Protein AF-A0A7J6AK07-F1 (afdb_monomer_lite)

Radius of gyration: 18.98 Å; chains: 1; bounding box: 46×27×60 Å

Structure (mmCIF, N/CA/C/O backbone):
data_AF-A0A7J6AK07-F1
#
_entry.id   AF-A0A7J6AK07-F1
#
loop_
_atom_site.group_PDB
_atom_site.id
_atom_site.type_symbol
_atom_site.label_atom_id
_atom_site.label_alt_id
_atom_site.label_comp_id
_atom_site.label_asym_id
_atom_site.label_entity_id
_atom_site.label_seq_id
_atom_site.pdbx_PDB_ins_code
_atom_site.Cartn_x
_atom_site.Cartn_y
_atom_site.Cartn_z
_atom_site.occupancy
_atom_site.B_iso_or_equiv
_atom_site.auth_seq_id
_atom_site.auth_comp_id
_atom_site.auth_asym_id
_atom_site.auth_atom_id
_atom_site.pdbx_PDB_model_num
ATOM 1 N N . MET A 1 1 ? -6.478 -12.537 -33.563 1.00 39.03 1 MET A N 1
ATOM 2 C CA . MET A 1 1 ? -5.064 -12.480 -33.111 1.00 39.03 1 MET A CA 1
ATOM 3 C C . MET A 1 1 ? -4.538 -11.060 -32.793 1.00 39.03 1 MET A C 1
ATOM 5 O O . MET A 1 1 ? -3.352 -10.919 -32.538 1.00 39.03 1 MET A O 1
ATOM 9 N N . ALA A 1 2 ? -5.366 -10.002 -32.720 1.00 44.88 2 ALA A N 1
ATOM 10 C CA . ALA A 1 2 ? -4.880 -8.620 -32.520 1.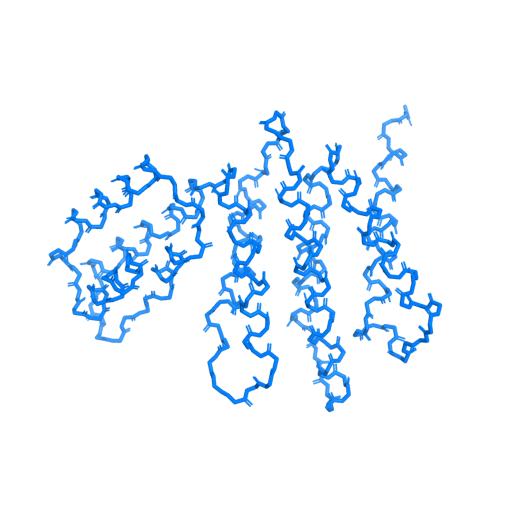00 44.88 2 ALA A CA 1
ATOM 11 C C . ALA A 1 2 ? -4.811 -8.132 -31.050 1.00 44.88 2 ALA A C 1
ATOM 13 O O . ALA A 1 2 ? -4.195 -7.107 -30.781 1.00 44.88 2 ALA A O 1
ATOM 14 N N . ALA A 1 3 ? -5.403 -8.858 -30.092 1.00 51.19 3 ALA A N 1
ATOM 15 C CA . ALA A 1 3 ? -5.513 -8.418 -28.693 1.00 51.19 3 ALA A CA 1
ATOM 16 C C . ALA A 1 3 ? -4.291 -8.740 -27.800 1.00 51.19 3 ALA A C 1
ATOM 18 O O . ALA A 1 3 ? -4.193 -8.197 -26.704 1.00 51.19 3 ALA A O 1
ATOM 19 N N . HIS A 1 4 ? -3.360 -9.591 -28.253 1.00 51.28 4 HIS A N 1
ATOM 20 C CA . HIS A 1 4 ? -2.195 -10.032 -27.463 1.00 51.28 4 HIS A CA 1
ATOM 21 C C . HIS A 1 4 ? -1.032 -9.024 -27.459 1.00 51.28 4 HIS A C 1
ATOM 23 O O . HIS A 1 4 ? -0.403 -8.796 -26.427 1.00 51.28 4 HIS A O 1
ATOM 29 N N . LYS A 1 5 ? -0.795 -8.349 -28.592 1.00 58.66 5 LYS A N 1
ATOM 30 C CA . LYS A 1 5 ? 0.342 -7.428 -28.776 1.00 58.66 5 LYS A CA 1
ATOM 31 C C . LYS A 1 5 ? 0.401 -6.266 -27.763 1.00 58.66 5 LYS A C 1
ATOM 33 O O . LYS A 1 5 ? 1.502 -5.928 -27.335 1.00 58.66 5 LYS A O 1
ATOM 38 N N . PRO A 1 6 ? -0.725 -5.658 -27.328 1.00 75.00 6 PRO A N 1
ATOM 39 C CA . PRO A 1 6 ? -0.689 -4.590 -26.328 1.00 75.00 6 PRO A CA 1
ATOM 40 C C . PRO A 1 6 ? -0.246 -5.051 -24.934 1.00 75.00 6 PRO A C 1
ATOM 42 O O . PRO A 1 6 ? 0.329 -4.256 -24.202 1.00 75.00 6 PRO A O 1
ATOM 45 N N . VAL A 1 7 ? -0.511 -6.303 -24.541 1.00 84.94 7 VAL A N 1
ATOM 46 C CA . VAL A 1 7 ? -0.171 -6.812 -23.197 1.00 84.94 7 VAL A CA 1
ATOM 47 C C . VAL A 1 7 ? 1.316 -7.138 -23.101 1.00 84.94 7 VAL A C 1
ATOM 49 O O . VAL A 1 7 ? 1.974 -6.718 -22.153 1.00 84.94 7 VAL A O 1
ATOM 52 N N . GLU A 1 8 ? 1.859 -7.819 -24.111 1.00 87.19 8 GLU A N 1
ATOM 53 C CA . GLU A 1 8 ? 3.283 -8.175 -24.184 1.00 87.19 8 GLU A CA 1
ATOM 54 C C . GLU A 1 8 ? 4.182 -6.938 -24.165 1.00 87.19 8 GLU A C 1
ATOM 56 O O . GLU A 1 8 ? 5.211 -6.922 -23.492 1.00 87.19 8 GLU A O 1
ATOM 61 N N . TRP A 1 9 ? 3.770 -5.867 -24.849 1.00 89.50 9 TRP A N 1
ATOM 62 C CA . TRP A 1 9 ? 4.520 -4.616 -24.839 1.00 89.50 9 TRP A CA 1
ATOM 63 C C . TRP A 1 9 ? 4.517 -3.945 -23.461 1.00 89.50 9 TRP A C 1
ATOM 65 O O . TRP A 1 9 ? 5.571 -3.512 -22.998 1.00 89.50 9 TRP A O 1
ATOM 75 N N . VAL A 1 10 ? 3.369 -3.905 -22.774 1.00 92.75 10 VAL A N 1
ATOM 76 C CA . VAL A 1 10 ? 3.307 -3.380 -21.399 1.00 92.75 10 VAL A CA 1
ATOM 77 C C . VAL A 1 10 ? 4.190 -4.215 -20.474 1.00 92.75 10 VAL A C 1
ATOM 79 O O . VAL A 1 10 ? 4.955 -3.649 -19.697 1.00 92.75 10 VAL A O 1
ATOM 82 N N . GLN A 1 11 ? 4.167 -5.543 -20.610 1.00 94.12 11 GLN A N 1
ATOM 83 C CA . GLN A 1 11 ? 5.042 -6.425 -19.840 1.00 94.12 11 GLN A CA 1
ATOM 84 C C . GLN A 1 11 ? 6.526 -6.169 -20.133 1.00 94.12 11 GLN A C 1
ATOM 86 O O . GLN A 1 11 ? 7.332 -6.141 -19.208 1.00 94.12 11 GLN A O 1
ATOM 91 N N . ALA A 1 12 ? 6.898 -5.917 -21.389 1.00 94.25 12 ALA A N 1
ATOM 92 C CA . ALA A 1 12 ? 8.269 -5.567 -21.747 1.00 94.25 12 ALA A CA 1
ATOM 93 C C . ALA A 1 12 ? 8.719 -4.242 -21.105 1.00 94.25 12 ALA A C 1
ATOM 95 O O . ALA A 1 12 ? 9.860 -4.140 -20.662 1.00 94.25 12 ALA A O 1
ATOM 96 N N . VAL A 1 13 ? 7.838 -3.237 -21.015 1.00 95.00 13 VAL A N 1
ATOM 97 C CA . VAL A 1 13 ? 8.137 -1.978 -20.303 1.00 95.00 13 VAL A CA 1
ATOM 98 C C . VAL A 1 13 ? 8.301 -2.230 -18.801 1.00 95.00 13 VAL A C 1
ATOM 100 O O . VAL A 1 13 ? 9.258 -1.733 -18.215 1.00 95.00 13 VAL A O 1
ATOM 103 N N . ILE A 1 14 ? 7.424 -3.036 -18.194 1.00 97.00 14 ILE A N 1
ATOM 104 C CA . ILE A 1 14 ? 7.515 -3.433 -16.777 1.00 97.00 14 ILE A CA 1
ATOM 105 C C . ILE A 1 14 ? 8.849 -4.140 -16.501 1.00 97.00 14 ILE A C 1
ATOM 107 O O . ILE A 1 14 ? 9.545 -3.780 -15.555 1.00 97.00 14 ILE A O 1
ATOM 111 N N . ASN A 1 15 ? 9.241 -5.094 -17.348 1.00 96.44 15 ASN A N 1
ATOM 112 C CA . ASN A 1 15 ? 10.495 -5.832 -17.196 1.00 96.44 15 ASN A CA 1
ATOM 113 C C . ASN A 1 15 ? 11.717 -4.913 -17.347 1.00 96.44 15 ASN A C 1
ATOM 115 O O . ASN A 1 15 ? 12.638 -4.990 -16.543 1.00 96.44 15 ASN A O 1
ATOM 119 N N . ARG A 1 16 ? 11.712 -3.996 -18.326 1.00 95.31 16 ARG A N 1
ATOM 120 C CA . ARG A 1 16 ? 12.799 -3.012 -18.479 1.00 95.31 16 ARG A CA 1
ATOM 121 C C . ARG A 1 16 ? 12.906 -2.078 -17.281 1.00 95.31 16 ARG A C 1
ATOM 123 O O . ARG A 1 16 ? 14.013 -1.760 -16.862 1.00 95.31 16 ARG A O 1
ATOM 130 N N . PHE A 1 17 ? 11.772 -1.625 -16.748 1.00 96.62 17 PHE A N 1
ATOM 131 C CA . PHE A 1 17 ? 11.751 -0.817 -15.534 1.00 96.62 17 PHE A CA 1
ATOM 132 C C . PHE A 1 17 ? 12.373 -1.585 -14.361 1.00 96.62 17 PHE A C 1
ATOM 134 O O . PHE A 1 17 ? 13.240 -1.041 -13.687 1.00 96.62 17 PHE A O 1
ATOM 141 N N . ASP A 1 18 ? 11.993 -2.852 -14.177 1.00 96.88 18 ASP A N 1
ATOM 142 C CA . ASP A 1 18 ? 12.532 -3.735 -13.141 1.00 96.88 18 ASP A CA 1
ATOM 143 C C . ASP A 1 18 ? 14.055 -3.928 -13.265 1.00 96.88 18 ASP A C 1
ATOM 145 O O . ASP A 1 18 ? 14.803 -3.666 -12.326 1.00 96.88 18 ASP A O 1
ATOM 149 N N . GLU A 1 19 ? 14.540 -4.326 -14.443 1.00 94.56 19 GLU A N 1
ATOM 150 C CA . GLU A 1 19 ? 15.966 -4.574 -14.709 1.00 94.56 19 GLU A CA 1
ATOM 151 C C . GLU A 1 19 ? 16.847 -3.333 -14.507 1.00 94.56 19 GLU A C 1
ATOM 153 O O . GLU A 1 19 ? 18.011 -3.456 -14.124 1.00 94.56 19 GLU A O 1
ATOM 158 N N . GLN A 1 20 ? 16.302 -2.135 -14.736 1.00 93.81 20 GLN A N 1
ATOM 159 C CA . GLN A 1 20 ? 17.032 -0.873 -14.602 1.00 93.81 20 GLN A CA 1
ATOM 160 C C . GLN A 1 20 ? 17.013 -0.282 -13.186 1.00 93.81 20 GLN A C 1
ATOM 162 O O . GLN A 1 20 ? 17.636 0.761 -12.951 1.00 93.81 20 GLN A O 1
ATOM 167 N N . LEU A 1 21 ? 16.341 -0.929 -12.228 1.00 95.38 21 LEU A N 1
ATOM 168 C CA . LEU A 1 21 ? 16.359 -0.488 -10.836 1.00 95.38 21 LEU A CA 1
ATOM 169 C C . LEU A 1 21 ? 17.790 -0.507 -10.268 1.00 95.38 21 LEU A C 1
ATOM 171 O O . LEU A 1 21 ? 18.547 -1.444 -10.545 1.00 95.38 21 LEU A O 1
ATOM 175 N N . PRO A 1 22 ? 18.173 0.479 -9.430 1.00 94.06 22 PRO A N 1
ATOM 176 C CA . PRO A 1 22 ? 19.511 0.555 -8.838 1.00 94.06 22 PRO A CA 1
ATOM 177 C C . PRO A 1 22 ? 19.997 -0.745 -8.183 1.00 94.06 22 PRO A C 1
ATOM 179 O O . PRO A 1 22 ? 21.174 -1.083 -8.290 1.00 94.06 22 PRO A O 1
ATOM 182 N N . VAL A 1 23 ? 19.099 -1.499 -7.544 1.00 93.75 23 VAL A N 1
ATOM 183 C CA . VAL A 1 23 ? 19.420 -2.765 -6.865 1.00 93.75 23 VAL A CA 1
ATOM 184 C C . VAL A 1 23 ? 19.827 -3.888 -7.831 1.00 93.75 23 VAL A C 1
ATOM 186 O O . VAL A 1 23 ? 20.565 -4.784 -7.434 1.00 93.75 23 VAL A O 1
ATOM 189 N N . LYS A 1 24 ? 19.401 -3.831 -9.102 1.00 92.25 24 LYS A N 1
ATOM 190 C CA . LYS A 1 24 ? 19.710 -4.838 -10.135 1.00 92.25 24 LYS A CA 1
ATOM 191 C C . LYS A 1 24 ? 20.795 -4.387 -11.106 1.00 92.25 24 LYS A C 1
ATOM 193 O O . LYS A 1 24 ? 21.662 -5.173 -11.468 1.00 92.25 24 LYS A O 1
ATOM 198 N N . ALA A 1 25 ? 20.761 -3.121 -11.510 1.00 85.44 25 ALA A N 1
ATOM 199 C CA . ALA A 1 25 ? 21.681 -2.575 -12.504 1.00 85.44 25 ALA A CA 1
ATOM 200 C C . ALA A 1 25 ? 23.055 -2.174 -11.926 1.00 85.44 25 ALA A C 1
ATOM 202 O O . ALA A 1 25 ? 23.976 -1.874 -12.684 1.00 85.44 25 ALA A O 1
ATOM 203 N N . GLY A 1 26 ? 23.225 -2.174 -10.598 1.00 76.44 26 GLY A N 1
ATOM 204 C CA . GLY A 1 26 ? 24.505 -1.871 -9.959 1.00 76.44 26 GLY A CA 1
ATOM 205 C C . GLY A 1 26 ? 24.908 -0.404 -10.133 1.00 76.44 26 GLY A C 1
ATOM 206 O O . GLY A 1 26 ? 24.238 0.497 -9.627 1.00 76.44 26 GLY A O 1
ATOM 207 N N . GLN A 1 27 ? 26.033 -0.145 -10.805 1.00 75.00 27 GLN A N 1
ATOM 208 C CA . GLN A 1 27 ? 26.595 1.202 -10.919 1.00 75.00 27 GLN A CA 1
ATOM 209 C C . GLN A 1 27 ? 25.821 2.040 -11.950 1.00 75.00 27 GLN A C 1
ATOM 211 O O . GLN A 1 27 ? 25.878 1.808 -13.154 1.00 75.00 27 GLN A O 1
ATOM 216 N N . GLN A 1 28 ? 25.090 3.040 -11.459 1.00 77.94 28 GLN A N 1
ATOM 217 C CA . GLN A 1 28 ? 24.251 3.913 -12.277 1.00 77.94 28 GLN A CA 1
ATOM 218 C C . GLN A 1 28 ? 25.066 5.054 -12.898 1.00 77.94 28 GLN A C 1
ATOM 220 O O . GLN A 1 28 ? 25.691 5.836 -12.178 1.00 77.94 28 GLN A O 1
ATOM 225 N N . ASN A 1 29 ? 25.000 5.203 -14.220 1.00 82.94 29 ASN A N 1
ATOM 226 C CA . ASN A 1 29 ? 25.521 6.369 -14.935 1.00 82.94 29 ASN A CA 1
ATOM 227 C C . ASN A 1 29 ? 24.373 7.325 -15.319 1.00 82.94 29 ASN A C 1
ATOM 229 O O . ASN A 1 29 ? 23.199 7.056 -15.064 1.00 82.94 29 ASN A O 1
ATOM 233 N N . THR A 1 30 ? 24.692 8.480 -15.906 1.00 84.56 30 THR A N 1
ATOM 234 C CA . THR A 1 30 ? 23.669 9.472 -16.286 1.00 84.56 30 THR A CA 1
ATOM 235 C C . THR A 1 30 ? 22.638 8.888 -17.254 1.00 84.56 30 THR A C 1
ATOM 237 O O . THR A 1 30 ? 21.448 9.151 -17.115 1.00 84.56 30 THR A O 1
ATOM 240 N N . HIS A 1 31 ? 23.079 8.054 -18.197 1.00 84.00 31 HIS A N 1
ATOM 241 C CA . HIS A 1 31 ? 22.204 7.451 -19.197 1.00 84.00 31 HIS A CA 1
ATOM 242 C C . HIS A 1 31 ? 21.214 6.456 -18.575 1.00 84.00 31 HIS A C 1
ATOM 244 O O . HIS A 1 31 ? 20.026 6.498 -18.892 1.00 84.00 31 HIS A O 1
ATOM 250 N N . THR A 1 32 ? 21.663 5.592 -17.657 1.00 82.75 32 THR A N 1
ATOM 251 C CA . THR A 1 32 ? 20.770 4.638 -16.983 1.00 82.75 32 THR A CA 1
ATOM 252 C C . THR A 1 32 ? 19.733 5.354 -16.125 1.00 82.75 32 THR A C 1
ATOM 254 O O . THR A 1 32 ? 18.562 5.004 -16.203 1.00 82.75 32 THR A O 1
ATOM 257 N N . LYS A 1 33 ? 20.106 6.428 -15.413 1.00 85.31 33 LYS A N 1
ATOM 258 C CA . LYS A 1 33 ? 19.149 7.241 -14.638 1.00 85.31 33 LYS A CA 1
ATOM 259 C C . LYS A 1 33 ? 18.055 7.856 -15.513 1.00 85.31 33 LYS A C 1
ATOM 261 O O . LYS A 1 33 ? 16.880 7.767 -15.169 1.00 85.31 33 LYS A O 1
ATOM 266 N N . VAL A 1 34 ? 18.432 8.444 -16.651 1.00 88.50 34 VAL A N 1
ATOM 267 C CA . VAL A 1 34 ? 17.469 9.019 -17.607 1.00 88.50 34 VAL A CA 1
ATOM 268 C C . VAL A 1 34 ? 16.553 7.935 -18.179 1.00 88.50 34 VAL A C 1
ATOM 270 O O . VAL A 1 34 ? 15.345 8.141 -18.275 1.00 88.50 34 VAL A O 1
ATOM 273 N N . SER A 1 35 ? 17.098 6.762 -18.507 1.00 87.81 35 SER A N 1
ATOM 274 C CA . SER A 1 35 ? 16.303 5.628 -18.988 1.00 87.81 35 SER A CA 1
ATOM 275 C C . SER A 1 35 ? 15.301 5.127 -17.940 1.00 87.81 35 SER A C 1
ATOM 277 O O . SER A 1 35 ? 14.150 4.853 -18.285 1.00 87.81 35 SER A O 1
ATOM 279 N N . THR A 1 36 ? 15.697 5.035 -16.668 1.00 89.25 36 THR A N 1
ATOM 280 C CA . THR A 1 36 ? 14.803 4.607 -15.581 1.00 89.25 36 THR A CA 1
ATOM 281 C C . THR A 1 36 ? 13.650 5.591 -15.390 1.00 89.25 36 THR A C 1
ATOM 283 O O . THR A 1 36 ? 12.497 5.161 -15.330 1.00 89.25 36 THR A O 1
ATOM 286 N N . GLU A 1 37 ? 13.924 6.901 -15.374 1.00 92.44 37 GLU A N 1
ATOM 287 C CA . GLU A 1 37 ? 12.867 7.922 -15.292 1.00 92.44 37 GLU A CA 1
ATOM 288 C C . GLU A 1 37 ? 11.949 7.895 -16.522 1.00 92.44 37 GLU A C 1
ATOM 290 O O . GLU A 1 37 ? 10.730 7.965 -16.379 1.00 92.44 37 GLU A O 1
ATOM 295 N N . HIS A 1 38 ? 12.490 7.681 -17.724 1.00 93.31 38 HIS A N 1
ATOM 296 C CA . HIS A 1 38 ? 11.665 7.528 -18.923 1.00 93.31 38 HIS A CA 1
ATOM 297 C C . HIS A 1 38 ? 10.736 6.305 -18.844 1.00 93.31 38 HIS A C 1
ATOM 299 O O . HIS A 1 38 ? 9.548 6.397 -19.158 1.00 93.31 38 HIS A O 1
ATOM 305 N N . ASN A 1 39 ? 11.246 5.152 -18.397 1.00 93.62 39 ASN A N 1
ATOM 306 C CA . ASN A 1 39 ? 10.433 3.944 -18.218 1.00 93.62 39 ASN A CA 1
ATOM 307 C C . ASN A 1 39 ? 9.338 4.154 -17.165 1.00 93.62 39 ASN A C 1
ATOM 309 O O . ASN A 1 39 ? 8.199 3.732 -17.365 1.00 93.62 39 ASN A O 1
ATOM 313 N N . LYS A 1 40 ? 9.656 4.854 -16.078 1.00 95.94 40 LYS A N 1
ATOM 314 C CA . LYS A 1 40 ? 8.698 5.264 -15.050 1.00 95.94 40 LYS A CA 1
ATOM 315 C C . LYS A 1 40 ? 7.591 6.156 -15.609 1.00 95.94 40 LYS A C 1
ATOM 317 O O . LYS A 1 40 ? 6.415 5.844 -15.429 1.00 95.94 40 LYS A O 1
ATOM 322 N N . GLU A 1 41 ? 7.933 7.223 -16.328 1.00 96.69 41 GLU A N 1
ATOM 323 C CA . GLU A 1 41 ? 6.948 8.093 -16.987 1.00 96.69 41 GLU A CA 1
ATOM 324 C C . GLU A 1 41 ? 6.084 7.318 -17.990 1.00 96.69 41 GLU A C 1
ATOM 326 O O . GLU A 1 41 ? 4.869 7.527 -18.080 1.00 96.69 41 GLU A O 1
ATOM 331 N N . CYS A 1 42 ? 6.694 6.382 -18.720 1.00 95.12 42 CYS A N 1
ATOM 332 C CA . CYS A 1 42 ? 5.993 5.494 -19.636 1.00 95.12 42 CYS A CA 1
ATOM 333 C C . CYS A 1 42 ? 4.957 4.641 -18.888 1.00 95.12 42 CYS A C 1
ATOM 335 O O . CYS A 1 42 ? 3.785 4.647 -19.265 1.00 95.12 42 CYS A O 1
ATOM 337 N N . LEU A 1 43 ? 5.341 3.981 -17.789 1.00 96.31 43 LEU A N 1
ATOM 338 C CA . LEU A 1 43 ? 4.427 3.185 -16.961 1.00 96.31 43 LEU A CA 1
ATOM 339 C C . LEU A 1 43 ? 3.283 4.024 -16.386 1.00 96.31 43 LEU A C 1
ATOM 341 O O . LEU A 1 43 ? 2.130 3.594 -16.454 1.00 96.31 43 LEU A O 1
ATOM 345 N N . ILE A 1 44 ? 3.565 5.235 -15.901 1.00 95.75 44 ILE A N 1
ATOM 346 C CA . ILE A 1 44 ? 2.538 6.161 -15.401 1.00 95.75 44 ILE A CA 1
ATOM 347 C C . ILE A 1 44 ? 1.529 6.485 -16.506 1.00 95.75 44 ILE A C 1
ATOM 349 O O . ILE A 1 44 ? 0.318 6.420 -16.286 1.00 95.75 44 ILE A O 1
ATOM 353 N N . ASN A 1 45 ? 1.991 6.777 -17.721 1.00 93.69 45 ASN A N 1
ATOM 354 C CA . ASN A 1 45 ? 1.097 7.062 -18.841 1.00 93.69 45 ASN A CA 1
ATOM 355 C C . ASN A 1 45 ? 0.303 5.834 -19.297 1.00 93.69 45 ASN A C 1
ATOM 357 O O . ASN A 1 45 ? -0.893 5.948 -19.566 1.00 93.69 45 ASN A O 1
ATOM 361 N N . ILE A 1 46 ? 0.929 4.657 -19.337 1.00 93.00 46 ILE A N 1
ATOM 362 C CA . ILE A 1 46 ? 0.258 3.392 -19.660 1.00 93.00 46 ILE A CA 1
ATOM 363 C C . ILE A 1 46 ? -0.811 3.063 -18.615 1.00 93.00 46 ILE A C 1
ATOM 365 O O . ILE A 1 46 ? -1.883 2.570 -18.978 1.00 93.00 46 ILE A O 1
ATOM 369 N N . SER A 1 47 ? -0.560 3.355 -17.334 1.00 92.19 47 SER A N 1
ATOM 370 C CA . SER A 1 47 ? -1.484 3.056 -16.233 1.00 92.19 47 SER A CA 1
ATOM 371 C C . SER A 1 47 ? -2.865 3.692 -16.427 1.00 92.19 47 SER A C 1
ATOM 373 O O . SER A 1 47 ? -3.863 3.101 -16.027 1.00 92.19 47 SER A O 1
ATOM 375 N N . LYS A 1 48 ? -2.956 4.814 -17.154 1.00 89.12 48 LYS A N 1
ATOM 376 C CA . LYS A 1 48 ? -4.227 5.472 -17.510 1.00 89.12 48 LYS A CA 1
ATOM 377 C C . LYS A 1 48 ? -5.154 4.581 -18.346 1.00 89.12 48 LYS A C 1
ATOM 379 O O . LYS A 1 48 ? -6.367 4.749 -18.300 1.00 89.12 48 LYS A O 1
ATOM 384 N N . TYR A 1 49 ? -4.591 3.628 -19.090 1.00 87.06 49 TYR A N 1
ATOM 385 C CA . TYR A 1 49 ? -5.324 2.742 -20.004 1.00 87.06 49 TYR A CA 1
ATOM 386 C C . TYR A 1 49 ? -5.251 1.264 -19.602 1.00 87.06 49 TYR A C 1
ATOM 388 O O . TYR A 1 49 ? -6.159 0.488 -19.899 1.00 87.06 49 TYR A O 1
ATOM 396 N N . LYS A 1 50 ? -4.159 0.848 -18.950 1.00 89.62 50 LYS A N 1
ATOM 397 C CA . LYS A 1 50 ? -3.884 -0.537 -18.529 1.00 89.62 50 LYS A CA 1
ATOM 398 C C . LYS A 1 50 ? -3.568 -0.608 -17.035 1.00 89.62 50 LYS A C 1
ATOM 400 O O . LYS A 1 50 ? -2.624 -1.274 -16.621 1.00 89.62 50 LYS A O 1
ATOM 405 N N . PHE A 1 51 ? -4.388 0.075 -16.238 1.00 89.12 51 PHE A N 1
ATOM 406 C CA . PHE A 1 51 ? -4.192 0.283 -14.803 1.00 89.12 51 PHE A CA 1
ATOM 407 C C . PHE A 1 51 ? -3.869 -0.998 -14.029 1.00 89.12 51 PHE A C 1
ATOM 409 O O . PHE A 1 51 ? -2.793 -1.110 -13.453 1.00 89.12 51 P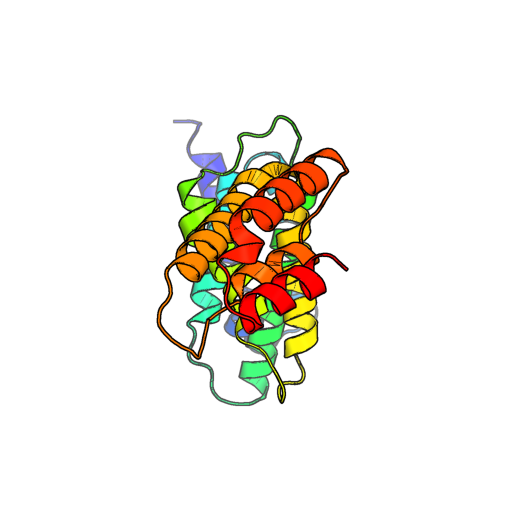HE A O 1
ATOM 416 N N . SER A 1 52 ? -4.758 -1.996 -14.074 1.00 89.25 52 SER A N 1
ATOM 417 C CA . SER A 1 52 ? -4.583 -3.239 -13.312 1.00 89.25 52 SER A CA 1
ATOM 418 C C . SER A 1 52 ? -3.296 -3.989 -13.680 1.00 89.25 52 SER A C 1
ATOM 420 O O . SER A 1 52 ? -2.606 -4.471 -12.785 1.00 89.25 52 SER A O 1
ATOM 422 N N . LEU A 1 53 ? -2.925 -4.026 -14.966 1.00 91.56 53 LEU A N 1
ATOM 423 C CA . LEU A 1 53 ? -1.700 -4.691 -15.419 1.00 91.56 53 LEU A CA 1
ATOM 424 C C . LEU A 1 53 ? -0.446 -3.975 -14.901 1.00 91.56 53 LEU A C 1
ATOM 426 O O . LEU A 1 53 ? 0.465 -4.625 -14.395 1.00 91.56 53 LEU A O 1
ATOM 430 N N . VAL A 1 54 ? -0.415 -2.640 -14.982 1.00 93.81 54 VAL A N 1
ATOM 431 C CA . VAL A 1 54 ? 0.717 -1.840 -14.490 1.00 93.81 54 VAL A CA 1
ATOM 432 C C . VAL A 1 54 ? 0.848 -1.947 -12.972 1.00 93.81 54 VAL A C 1
ATOM 434 O O . VAL A 1 54 ? 1.934 -2.241 -12.479 1.00 93.81 54 VAL A O 1
ATOM 437 N N . ILE A 1 55 ? -0.247 -1.776 -12.227 1.00 94.00 55 ILE A N 1
ATOM 438 C CA . ILE A 1 55 ? -0.232 -1.865 -10.760 1.00 94.00 55 ILE A CA 1
ATOM 439 C C . ILE A 1 55 ? 0.171 -3.275 -10.300 1.00 94.00 55 ILE A C 1
ATOM 441 O O . ILE A 1 55 ? 0.986 -3.404 -9.387 1.00 94.00 55 ILE A O 1
ATOM 445 N N . SER A 1 56 ? -0.318 -4.332 -10.960 1.00 94.06 56 SER A N 1
ATOM 446 C CA . SER A 1 56 ? 0.109 -5.713 -10.692 1.00 94.06 56 SER A CA 1
ATOM 447 C C . SER A 1 56 ? 1.596 -5.927 -10.962 1.00 94.06 56 SER A C 1
ATOM 449 O O . SER A 1 56 ? 2.275 -6.532 -10.134 1.00 94.06 56 SER A O 1
ATOM 451 N N . GLY A 1 57 ? 2.113 -5.419 -12.082 1.00 96.25 57 GLY A N 1
ATOM 452 C CA . GLY A 1 57 ? 3.534 -5.508 -12.414 1.00 96.25 57 GLY A CA 1
ATOM 453 C C . GLY A 1 57 ? 4.413 -4.811 -11.379 1.00 96.25 57 GLY A C 1
ATOM 454 O O . GLY A 1 57 ? 5.324 -5.429 -10.834 1.00 96.25 57 GLY A O 1
ATOM 455 N N . LEU A 1 58 ? 4.092 -3.559 -11.046 1.00 97.38 58 LEU A N 1
ATOM 456 C CA . LEU A 1 58 ? 4.818 -2.772 -10.045 1.00 97.38 58 LEU A CA 1
ATOM 457 C C . LEU A 1 58 ? 4.767 -3.407 -8.649 1.00 97.38 58 LEU A C 1
ATOM 459 O O . LEU A 1 58 ? 5.779 -3.442 -7.957 1.00 97.38 58 LEU A O 1
ATOM 463 N N . THR A 1 59 ? 3.619 -3.960 -8.252 1.00 96.75 59 THR A N 1
ATOM 464 C CA . THR A 1 59 ? 3.472 -4.652 -6.959 1.00 96.75 59 THR A CA 1
ATOM 465 C C . THR A 1 59 ? 4.327 -5.914 -6.901 1.00 96.75 59 THR A C 1
ATOM 467 O O . THR A 1 59 ? 4.975 -6.178 -5.891 1.00 96.75 59 THR A O 1
ATOM 470 N N . ASN A 1 60 ? 4.379 -6.683 -7.993 1.00 96.94 60 ASN A N 1
ATOM 471 C CA . ASN A 1 60 ? 5.228 -7.869 -8.067 1.00 96.94 60 ASN A CA 1
ATOM 472 C C . ASN A 1 60 ? 6.719 -7.504 -8.007 1.00 96.94 60 ASN A C 1
ATOM 474 O O . ASN A 1 60 ? 7.488 -8.171 -7.320 1.00 96.94 60 ASN A O 1
ATOM 478 N N . ILE A 1 61 ? 7.120 -6.420 -8.677 1.00 97.81 61 ILE A N 1
ATOM 479 C CA . ILE A 1 61 ? 8.485 -5.888 -8.592 1.00 97.81 61 ILE A CA 1
ATOM 480 C C . ILE A 1 61 ? 8.810 -5.483 -7.151 1.00 97.81 61 ILE A C 1
ATOM 482 O O . ILE A 1 61 ? 9.825 -5.928 -6.624 1.00 97.81 61 ILE A O 1
ATOM 486 N N . LEU A 1 62 ? 7.936 -4.710 -6.495 1.00 97.12 62 LEU A N 1
ATOM 487 C CA . LEU A 1 62 ? 8.113 -4.285 -5.102 1.00 97.12 62 LEU A CA 1
ATOM 488 C C . LEU A 1 62 ? 8.320 -5.481 -4.172 1.00 97.12 62 LEU A C 1
ATOM 490 O O . LEU A 1 62 ? 9.299 -5.528 -3.431 1.00 97.12 62 LEU A O 1
ATOM 494 N N . LYS A 1 63 ? 7.449 -6.488 -4.282 1.00 95.44 63 LYS A N 1
ATOM 495 C CA . LYS A 1 63 ? 7.544 -7.725 -3.505 1.00 95.44 63 LYS A CA 1
ATOM 496 C C . LYS A 1 63 ? 8.860 -8.461 -3.760 1.00 95.44 63 LYS A C 1
ATOM 498 O O . LYS A 1 63 ? 9.495 -8.930 -2.818 1.00 95.44 63 LYS A O 1
ATOM 503 N N . ASN A 1 64 ? 9.289 -8.578 -5.015 1.00 96.12 64 ASN A N 1
ATOM 504 C CA . ASN A 1 64 ? 10.547 -9.246 -5.350 1.00 96.12 64 ASN A CA 1
ATOM 505 C C . ASN A 1 64 ? 11.751 -8.500 -4.770 1.00 96.12 64 ASN A C 1
ATOM 507 O O . ASN A 1 64 ? 12.631 -9.131 -4.193 1.00 96.12 64 ASN A O 1
ATOM 511 N N . VAL A 1 65 ? 11.763 -7.171 -4.891 1.00 95.12 65 VAL A N 1
ATOM 512 C CA . VAL A 1 65 ? 12.811 -6.293 -4.358 1.00 95.12 65 VAL A CA 1
ATOM 513 C C . VAL A 1 65 ? 12.879 -6.381 -2.829 1.00 95.12 65 VAL A C 1
ATOM 515 O O . VAL A 1 65 ? 13.966 -6.561 -2.290 1.00 95.12 65 VAL A O 1
ATOM 518 N N . ASN A 1 66 ? 11.738 -6.370 -2.135 1.00 92.12 66 ASN A N 1
ATOM 519 C CA . ASN A 1 66 ? 11.665 -6.503 -0.673 1.00 92.12 66 ASN A CA 1
ATOM 520 C C . ASN A 1 66 ? 12.227 -7.833 -0.148 1.00 92.12 66 ASN A C 1
ATOM 522 O O . ASN A 1 66 ? 12.723 -7.894 0.973 1.00 92.12 66 ASN A O 1
ATOM 526 N N . ASN A 1 67 ? 12.170 -8.895 -0.954 1.00 92.88 67 ASN A N 1
ATOM 527 C CA . ASN A 1 67 ? 12.659 -10.224 -0.583 1.00 92.88 67 ASN A CA 1
ATOM 528 C C . ASN A 1 67 ? 14.112 -10.490 -1.019 1.00 92.88 67 ASN A C 1
ATOM 530 O O . ASN A 1 67 ? 14.621 -11.600 -0.828 1.00 92.88 67 ASN A O 1
ATOM 534 N N . MET A 1 68 ? 14.795 -9.508 -1.616 1.00 93.00 68 MET A N 1
ATOM 535 C CA . MET A 1 68 ? 16.191 -9.670 -2.015 1.00 93.00 68 MET A CA 1
ATOM 536 C C . MET A 1 68 ? 17.118 -9.743 -0.805 1.00 93.00 68 MET A C 1
ATOM 538 O O . MET A 1 68 ? 17.028 -8.952 0.130 1.00 93.00 68 MET A O 1
ATOM 542 N N . ARG A 1 69 ? 18.077 -10.671 -0.859 1.00 90.50 69 ARG A N 1
ATOM 543 C CA . ARG A 1 69 ? 19.183 -10.720 0.101 1.00 90.50 69 ARG A CA 1
ATOM 544 C C . ARG A 1 69 ? 20.284 -9.787 -0.373 1.00 90.50 69 ARG A C 1
ATOM 546 O O . ARG A 1 69 ? 20.920 -10.053 -1.390 1.00 90.50 69 ARG A O 1
ATOM 553 N N . ILE A 1 70 ? 20.483 -8.708 0.367 1.00 89.25 70 ILE A N 1
ATOM 554 C CA . ILE A 1 70 ? 21.439 -7.655 0.047 1.00 89.25 70 ILE A CA 1
ATOM 555 C C . ILE A 1 70 ? 22.522 -7.623 1.122 1.00 89.25 70 ILE A C 1
ATOM 557 O O . ILE A 1 70 ? 22.233 -7.803 2.302 1.00 89.25 70 ILE A O 1
ATOM 561 N N . PHE A 1 71 ? 23.769 -7.416 0.702 1.00 87.88 71 PHE A N 1
ATOM 562 C CA . PHE A 1 71 ? 24.921 -7.357 1.593 1.00 87.88 71 PHE A CA 1
ATOM 563 C C . PHE A 1 71 ? 25.795 -6.158 1.229 1.00 87.88 71 PHE A C 1
ATOM 565 O O . PHE A 1 71 ? 26.178 -5.992 0.070 1.00 87.88 71 PHE A O 1
ATOM 572 N N . GLY A 1 72 ? 26.134 -5.353 2.234 1.00 88.56 72 GLY A N 1
ATOM 573 C CA . GLY A 1 72 ? 26.999 -4.185 2.095 1.00 88.56 72 GLY A CA 1
ATOM 574 C C . GLY A 1 72 ? 26.238 -2.876 1.869 1.00 88.56 72 GLY A C 1
ATOM 575 O O . GLY A 1 72 ? 25.225 -2.824 1.174 1.00 88.56 72 GLY A O 1
ATOM 576 N N . GLU A 1 73 ? 26.784 -1.797 2.428 1.00 87.69 73 GLU A N 1
ATOM 577 C CA . GLU A 1 73 ? 26.152 -0.471 2.510 1.00 87.69 73 GLU A CA 1
ATOM 578 C C . GLU A 1 73 ? 25.725 0.093 1.143 1.00 87.69 73 GLU A C 1
ATOM 580 O O . GLU A 1 73 ? 24.626 0.625 0.985 1.00 87.69 73 GLU A O 1
ATOM 585 N N . ALA A 1 74 ? 26.564 -0.063 0.113 1.00 89.31 74 ALA A N 1
ATOM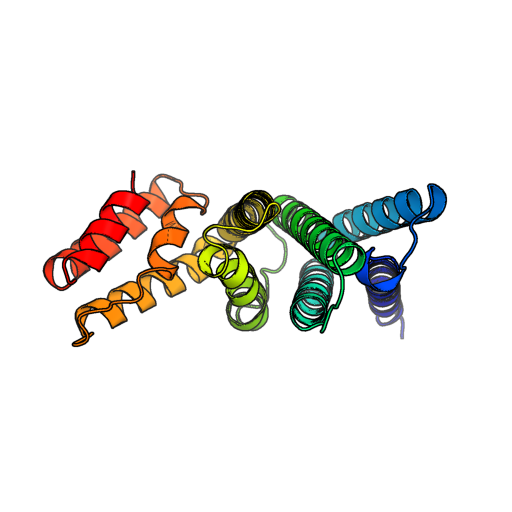 586 C CA . ALA A 1 74 ? 26.246 0.412 -1.234 1.00 89.31 74 ALA A CA 1
ATOM 587 C C . ALA A 1 74 ? 25.041 -0.325 -1.845 1.00 89.31 74 ALA A C 1
ATOM 589 O O . ALA A 1 74 ? 24.218 0.283 -2.533 1.00 89.31 74 ALA A O 1
ATOM 590 N N . ALA A 1 75 ? 24.925 -1.628 -1.587 1.00 90.38 75 ALA A N 1
ATOM 591 C CA . ALA A 1 75 ? 23.834 -2.437 -2.103 1.00 90.38 75 ALA A CA 1
ATOM 592 C C . ALA A 1 75 ? 22.533 -2.162 -1.328 1.00 90.38 75 ALA A C 1
ATOM 594 O O . ALA A 1 75 ? 21.473 -2.061 -1.944 1.00 90.38 75 ALA A O 1
ATOM 595 N N . GLU A 1 76 ? 22.614 -1.943 -0.011 1.00 90.44 76 GLU A N 1
ATOM 596 C CA . GLU A 1 76 ? 21.480 -1.496 0.810 1.00 90.44 76 GLU A CA 1
ATOM 597 C C . GLU A 1 76 ? 20.950 -0.142 0.336 1.00 90.44 76 GLU A C 1
ATOM 599 O O . GLU A 1 76 ? 19.755 0.011 0.091 1.00 90.44 76 GLU A O 1
ATOM 604 N N . LYS A 1 77 ? 21.837 0.829 0.096 1.00 91.06 77 LYS A N 1
ATOM 605 C CA . LYS A 1 77 ? 21.456 2.119 -0.492 1.00 91.06 77 LYS A CA 1
ATOM 606 C C . LYS A 1 77 ? 20.721 1.946 -1.823 1.00 91.06 77 LYS A C 1
ATOM 608 O O . LYS A 1 77 ? 19.696 2.585 -2.050 1.00 91.06 77 LYS A O 1
ATOM 613 N N . ASN A 1 78 ? 21.219 1.078 -2.700 1.00 92.88 78 ASN A N 1
ATOM 614 C CA . ASN A 1 78 ? 20.572 0.800 -3.981 1.00 92.88 78 ASN A CA 1
ATOM 615 C C . ASN A 1 78 ? 19.202 0.122 -3.818 1.00 92.88 78 ASN A C 1
ATOM 617 O O . ASN A 1 78 ? 18.287 0.428 -4.588 1.00 92.88 78 ASN A O 1
ATOM 621 N N . LEU A 1 79 ? 19.036 -0.753 -2.823 1.00 93.69 79 LEU A N 1
ATOM 622 C CA . LEU A 1 79 ? 17.742 -1.334 -2.462 1.00 93.69 79 LEU A CA 1
ATOM 623 C C . LEU A 1 79 ? 16.745 -0.235 -2.076 1.00 93.69 79 LEU A C 1
ATOM 625 O O . LEU A 1 79 ? 15.676 -0.155 -2.683 1.00 93.69 79 LEU A O 1
ATOM 629 N N . TYR A 1 80 ? 17.125 0.659 -1.160 1.00 92.31 80 TYR A N 1
ATOM 630 C CA . TYR A 1 80 ? 16.259 1.751 -0.705 1.00 92.31 80 TYR A CA 1
ATOM 631 C C . TYR A 1 80 ? 15.864 2.698 -1.838 1.00 92.31 80 TYR A C 1
ATOM 633 O O . TYR A 1 80 ? 14.687 3.015 -2.002 1.00 92.31 80 TYR A O 1
ATOM 641 N N . LEU A 1 81 ? 16.821 3.090 -2.684 1.00 93.25 81 LEU A N 1
ATOM 642 C CA . LEU A 1 81 ? 16.530 3.911 -3.862 1.00 93.25 81 LEU A CA 1
ATOM 643 C C . LEU A 1 81 ? 15.567 3.207 -4.826 1.00 93.25 81 LEU A C 1
ATOM 645 O O . LEU A 1 81 ? 14.671 3.844 -5.373 1.00 93.25 81 LEU A O 1
ATOM 649 N N . SER A 1 82 ? 15.719 1.895 -5.017 1.00 95.94 82 SER A N 1
ATOM 650 C CA . SER A 1 82 ? 14.813 1.118 -5.870 1.00 95.94 82 SER A CA 1
ATOM 651 C C . SER A 1 82 ? 13.398 1.082 -5.296 1.00 95.94 82 SER A C 1
ATOM 653 O O . SER A 1 82 ? 12.442 1.320 -6.030 1.00 95.94 82 SER A O 1
ATOM 655 N N . GLN A 1 83 ? 13.258 0.846 -3.989 1.00 96.44 83 GLN A N 1
ATOM 656 C CA . GLN A 1 83 ? 11.968 0.872 -3.295 1.00 96.44 83 GLN A CA 1
ATOM 657 C C . GLN A 1 83 ? 11.289 2.240 -3.430 1.00 96.44 83 GLN A C 1
ATOM 659 O O . GLN A 1 83 ? 10.118 2.292 -3.798 1.00 96.44 83 GLN A O 1
ATOM 664 N N . LEU A 1 84 ? 12.024 3.339 -3.231 1.00 96.06 84 LEU A N 1
ATOM 665 C CA . LEU A 1 84 ? 11.501 4.699 -3.405 1.00 96.06 84 LEU A CA 1
ATOM 666 C C . LEU A 1 84 ? 11.010 4.958 -4.835 1.00 96.06 84 LEU A C 1
ATOM 668 O O . LEU A 1 84 ? 9.916 5.484 -5.020 1.00 96.06 84 LEU A O 1
ATOM 672 N N . ILE A 1 85 ? 11.772 4.544 -5.852 1.00 96.94 85 ILE A N 1
ATOM 673 C CA . ILE A 1 85 ? 11.368 4.692 -7.260 1.00 96.94 85 ILE A CA 1
ATOM 674 C C . ILE A 1 85 ? 10.073 3.918 -7.537 1.00 96.94 85 ILE A C 1
ATOM 676 O O . ILE A 1 85 ? 9.173 4.437 -8.204 1.00 96.94 85 ILE A O 1
ATOM 680 N N . ILE A 1 86 ? 9.953 2.688 -7.028 1.00 98.25 86 ILE A N 1
ATOM 681 C CA . ILE A 1 86 ? 8.749 1.869 -7.213 1.00 98.25 86 ILE A CA 1
ATOM 682 C C . ILE A 1 86 ? 7.547 2.505 -6.507 1.00 98.25 86 ILE A C 1
ATOM 684 O O . ILE A 1 86 ? 6.482 2.609 -7.117 1.00 98.25 86 ILE A O 1
ATOM 688 N N . LEU A 1 87 ? 7.710 2.953 -5.258 1.00 98.06 87 LEU A N 1
ATOM 689 C CA . LEU A 1 87 ? 6.647 3.589 -4.477 1.00 98.06 87 LEU A CA 1
ATOM 690 C C . LEU A 1 87 ? 6.176 4.902 -5.123 1.00 98.06 87 LEU A C 1
ATOM 692 O O . LEU A 1 87 ? 4.977 5.057 -5.336 1.00 98.06 87 LEU A O 1
ATOM 696 N N . ASP A 1 88 ? 7.083 5.787 -5.551 1.00 97.94 88 ASP A N 1
ATOM 697 C CA . ASP A 1 88 ? 6.731 7.022 -6.280 1.00 97.94 88 ASP A CA 1
ATOM 698 C C . ASP A 1 88 ? 5.993 6.721 -7.596 1.00 97.94 88 ASP A C 1
ATOM 700 O O . ASP A 1 88 ? 5.027 7.394 -7.967 1.00 97.94 88 ASP A O 1
ATOM 704 N N . THR A 1 89 ? 6.403 5.666 -8.305 1.00 98.19 89 THR A N 1
ATOM 705 C CA . THR A 1 89 ? 5.723 5.239 -9.536 1.00 98.19 89 THR A CA 1
ATOM 706 C C . THR A 1 89 ? 4.314 4.716 -9.241 1.00 98.19 89 THR A C 1
ATOM 708 O O . THR A 1 89 ? 3.366 5.093 -9.935 1.00 98.19 89 THR A O 1
ATOM 711 N N . LEU A 1 90 ? 4.154 3.877 -8.210 1.00 97.81 90 LEU A N 1
ATOM 712 C CA . LEU A 1 90 ? 2.854 3.377 -7.751 1.00 97.81 90 LEU A CA 1
ATOM 713 C C . LEU A 1 90 ? 1.933 4.527 -7.342 1.00 97.81 90 LEU A C 1
ATOM 715 O O . LEU A 1 90 ? 0.788 4.569 -7.790 1.00 97.81 90 LEU A O 1
ATOM 719 N N . GLU A 1 91 ? 2.432 5.473 -6.546 1.00 97.69 91 GLU A N 1
ATOM 720 C CA . GLU A 1 91 ? 1.684 6.650 -6.105 1.00 97.69 91 GLU A CA 1
ATOM 721 C C . GLU A 1 91 ? 1.142 7.432 -7.302 1.00 97.69 91 GLU A C 1
ATOM 723 O O . GLU A 1 91 ? -0.066 7.645 -7.403 1.00 97.69 91 GLU A O 1
ATOM 728 N N . LYS A 1 92 ? 2.004 7.778 -8.264 1.00 97.31 92 LYS A N 1
ATOM 729 C CA . LYS A 1 92 ? 1.609 8.530 -9.466 1.00 97.31 92 LYS A CA 1
ATOM 730 C C . LYS A 1 92 ? 0.602 7.779 -10.333 1.00 97.31 92 LYS A C 1
ATOM 732 O O . LYS A 1 92 ? -0.317 8.400 -10.870 1.00 97.31 92 LYS A O 1
ATOM 737 N N . CYS A 1 93 ? 0.733 6.457 -10.456 1.00 95.06 93 CYS A N 1
ATOM 738 C CA . CYS A 1 93 ? -0.258 5.639 -11.159 1.00 95.06 93 CYS A CA 1
ATOM 739 C C . CYS A 1 93 ? -1.623 5.687 -10.453 1.00 95.06 93 CYS A C 1
ATOM 741 O O . CYS A 1 93 ? -2.647 5.879 -11.107 1.00 95.06 93 CYS A O 1
ATOM 743 N N . LEU A 1 94 ? -1.646 5.533 -9.125 1.00 93.88 94 LEU A N 1
ATOM 744 C CA . LEU A 1 94 ? -2.871 5.539 -8.317 1.00 93.88 94 LEU A CA 1
ATOM 745 C C . LEU A 1 94 ? -3.539 6.921 -8.284 1.00 93.88 94 LEU A C 1
ATOM 747 O O . LEU A 1 94 ? -4.756 7.015 -8.428 1.00 93.88 94 LEU A O 1
ATOM 751 N N . ALA A 1 95 ? -2.755 7.990 -8.142 1.00 93.44 95 ALA A N 1
ATOM 752 C CA . ALA A 1 95 ? -3.243 9.368 -8.159 1.00 93.44 95 ALA A CA 1
ATOM 753 C C . ALA A 1 95 ? -3.824 9.754 -9.530 1.00 93.44 95 ALA A C 1
ATOM 755 O O . ALA A 1 95 ? -4.807 10.490 -9.609 1.00 93.44 95 ALA A O 1
ATOM 756 N N . GLY A 1 96 ? -3.243 9.226 -10.611 1.00 88.88 96 GLY A N 1
ATOM 757 C CA . GLY A 1 96 ? -3.716 9.412 -11.982 1.00 88.88 96 GLY A CA 1
ATOM 758 C C . GLY A 1 96 ? -4.873 8.498 -12.399 1.00 88.88 96 GLY A C 1
ATOM 759 O O . GLY A 1 96 ? -5.271 8.546 -13.565 1.00 88.88 96 GLY A O 1
ATOM 760 N N . GLN A 1 97 ? -5.399 7.658 -11.498 1.00 83.38 97 GLN A N 1
ATOM 761 C CA . GLN A 1 97 ? -6.453 6.698 -11.817 1.00 83.38 97 GLN A CA 1
ATOM 762 C C . GLN A 1 97 ? -7.741 7.421 -12.278 1.00 83.38 97 GLN A C 1
ATOM 764 O O . GLN A 1 97 ? -8.318 8.196 -11.508 1.00 83.38 97 GLN A O 1
ATOM 769 N N . PRO A 1 98 ? -8.246 7.154 -13.501 1.00 72.69 98 PRO A N 1
ATOM 770 C CA . PRO A 1 98 ? -9.512 7.718 -13.970 1.00 72.69 98 PRO A CA 1
ATOM 771 C C . PRO A 1 98 ? -10.694 7.264 -13.100 1.00 72.69 98 PRO A C 1
ATOM 773 O O . PRO A 1 98 ? -10.766 6.096 -12.723 1.00 72.69 98 PRO A O 1
ATOM 776 N N . LYS A 1 99 ? -11.669 8.149 -12.844 1.00 66.75 99 LYS A N 1
ATOM 777 C CA . LYS A 1 99 ? -12.872 7.831 -12.040 1.00 66.75 99 LYS A CA 1
ATOM 778 C C . LYS A 1 99 ? -13.710 6.681 -12.621 1.00 66.75 99 LYS A C 1
ATOM 780 O O . LYS A 1 99 ? -14.339 5.952 -11.860 1.00 66.75 99 LYS A O 1
ATOM 785 N N . ASP A 1 100 ? -13.653 6.507 -13.941 1.00 60.56 100 ASP A N 1
ATOM 786 C CA . ASP A 1 100 ? -14.373 5.471 -14.692 1.00 60.56 100 ASP A CA 1
ATOM 787 C C . ASP A 1 100 ? -13.493 4.258 -15.045 1.00 60.56 100 ASP A C 1
ATOM 789 O O . ASP A 1 100 ? -13.910 3.377 -15.799 1.00 60.56 100 ASP A O 1
ATOM 793 N N . SER A 1 101 ? -12.252 4.190 -14.539 1.00 60.34 101 SER A N 1
ATOM 794 C CA . SER A 1 101 ? -11.400 3.025 -14.779 1.00 60.34 101 SER A CA 1
ATOM 795 C C . SER A 1 101 ? -11.988 1.801 -14.082 1.00 60.34 101 SER A C 1
ATOM 797 O O . SER A 1 101 ? -12.521 1.901 -12.973 1.00 60.34 101 SER A O 1
ATOM 799 N N . MET A 1 102 ? -11.817 0.614 -14.678 1.00 60.88 102 MET A N 1
ATOM 800 C CA . MET A 1 102 ? -12.036 -0.633 -13.943 1.00 60.88 102 MET A CA 1
ATOM 801 C C . MET A 1 102 ? -11.251 -0.545 -12.631 1.00 60.88 102 MET A C 1
ATOM 803 O O . MET A 1 102 ? -10.050 -0.245 -12.639 1.00 60.88 102 MET A O 1
ATOM 807 N N . ARG A 1 103 ? -11.956 -0.705 -11.506 1.00 65.75 103 ARG A N 1
ATOM 808 C CA . ARG A 1 103 ? -11.333 -0.734 -10.181 1.00 65.75 103 ARG A CA 1
ATOM 809 C C . ARG A 1 103 ? -10.286 -1.845 -10.159 1.00 65.75 103 ARG A C 1
ATOM 811 O O . ARG A 1 103 ? -10.383 -2.805 -10.925 1.00 65.75 103 ARG A O 1
ATOM 818 N N . LEU A 1 104 ? -9.281 -1.696 -9.297 1.00 72.94 104 LEU A N 1
ATOM 819 C CA . LEU A 1 104 ? -8.351 -2.792 -9.044 1.00 72.94 104 LEU A CA 1
ATOM 820 C C . LEU A 1 104 ? -9.151 -4.026 -8.651 1.00 72.94 104 LEU A C 1
ATOM 822 O O . LEU A 1 104 ? -10.115 -3.926 -7.891 1.00 72.94 104 LEU A O 1
ATOM 826 N N . ASP A 1 105 ? -8.733 -5.169 -9.183 1.00 80.62 105 ASP A N 1
ATOM 827 C CA . ASP A 1 105 ? -9.213 -6.443 -8.687 1.00 80.62 105 ASP A CA 1
ATOM 828 C C . ASP A 1 105 ? -9.004 -6.481 -7.167 1.00 80.62 105 ASP A C 1
ATOM 830 O O . ASP A 1 105 ? -7.908 -6.214 -6.663 1.00 80.62 105 ASP A O 1
ATOM 834 N N . GLU A 1 106 ? -10.083 -6.749 -6.434 1.00 73.75 106 GLU A N 1
ATOM 835 C CA . GLU A 1 106 ? -10.091 -6.671 -4.974 1.00 73.75 106 GLU A CA 1
ATOM 836 C C . GLU A 1 106 ? -9.081 -7.649 -4.365 1.00 73.75 106 GLU A C 1
ATOM 838 O O . GLU A 1 106 ? -8.434 -7.337 -3.364 1.00 73.75 106 GLU A O 1
ATOM 843 N N . THR A 1 107 ? -8.865 -8.799 -5.012 1.00 78.12 107 THR A N 1
ATOM 844 C CA . THR A 1 107 ? -7.863 -9.773 -4.578 1.00 78.12 107 THR A CA 1
ATOM 845 C C . THR A 1 107 ? -6.449 -9.224 -4.752 1.00 78.12 107 THR A C 1
ATOM 847 O O . THR A 1 107 ? -5.651 -9.319 -3.818 1.00 78.12 107 THR A O 1
ATOM 850 N N . MET A 1 108 ? -6.129 -8.612 -5.892 1.00 86.75 108 MET A N 1
ATOM 851 C CA . MET A 1 108 ? -4.832 -7.965 -6.120 1.00 86.75 108 MET A CA 1
ATOM 852 C C . MET A 1 108 ? -4.580 -6.832 -5.109 1.00 86.75 108 MET A C 1
ATOM 854 O O . MET A 1 108 ? -3.517 -6.760 -4.488 1.00 86.75 108 MET A O 1
ATOM 858 N N . LEU A 1 109 ? -5.585 -5.992 -4.874 1.00 82.31 109 LEU A N 1
ATOM 859 C CA . LEU A 1 109 ? -5.510 -4.876 -3.938 1.00 82.31 109 LEU A CA 1
ATOM 860 C C . LEU A 1 109 ? -5.281 -5.338 -2.488 1.00 82.31 109 LEU A C 1
ATOM 862 O O . LEU A 1 109 ? -4.344 -4.884 -1.830 1.00 82.31 109 LEU A O 1
ATOM 866 N N . VAL A 1 110 ? -6.145 -6.225 -1.986 1.00 81.81 110 VAL A N 1
ATOM 867 C CA . VAL A 1 110 ? -6.191 -6.615 -0.567 1.00 81.81 110 VAL A CA 1
ATOM 868 C C . VAL A 1 110 ? -5.120 -7.644 -0.227 1.00 81.81 110 VAL A C 1
ATOM 870 O O . VAL A 1 110 ? -4.557 -7.590 0.866 1.00 81.81 110 VAL A O 1
ATOM 873 N N . LYS A 1 111 ? -4.825 -8.585 -1.133 1.00 85.25 111 LYS A N 1
ATOM 874 C CA . LYS A 1 111 ? -3.887 -9.684 -0.854 1.00 85.25 111 LYS A CA 1
ATOM 875 C C . LYS A 1 111 ? -2.460 -9.417 -1.317 1.00 85.25 111 LYS A C 1
ATOM 877 O O . LYS A 1 111 ? -1.578 -10.170 -0.918 1.00 85.25 111 LYS A O 1
ATOM 882 N N . GLN A 1 112 ? -2.222 -8.405 -2.156 1.00 90.00 112 GLN A N 1
ATOM 883 C CA . GLN A 1 112 ? -0.877 -8.116 -2.663 1.00 90.00 112 GLN A CA 1
ATOM 884 C C . GLN A 1 112 ? -0.423 -6.702 -2.321 1.00 90.00 112 GLN A C 1
ATOM 886 O O . GLN A 1 112 ? 0.474 -6.551 -1.501 1.00 90.00 112 GLN A O 1
ATOM 891 N N . LEU A 1 113 ? -1.049 -5.666 -2.887 1.00 93.69 113 LEU A N 1
ATOM 892 C CA . LEU A 1 113 ? -0.532 -4.302 -2.737 1.00 93.69 113 LEU A CA 1
ATOM 893 C C . LEU A 1 113 ? -0.622 -3.795 -1.295 1.00 93.69 113 LEU A C 1
ATOM 895 O O . LEU A 1 113 ? 0.375 -3.347 -0.738 1.00 93.69 113 LEU A O 1
ATOM 899 N N . LEU A 1 114 ? -1.804 -3.867 -0.677 1.00 93.94 114 LEU A N 1
ATOM 900 C CA . LEU A 1 114 ? -2.016 -3.296 0.654 1.00 93.94 114 LEU A CA 1
ATOM 901 C C . LEU A 1 114 ? -1.090 -3.907 1.730 1.00 93.94 114 LEU A C 1
ATOM 903 O O . LEU A 1 114 ? -0.545 -3.130 2.512 1.00 93.94 114 LEU A O 1
ATOM 907 N N . PRO A 1 115 ? -0.843 -5.234 1.774 1.00 94.00 115 PRO A N 1
ATOM 908 C CA . PRO A 1 115 ? 0.162 -5.826 2.658 1.00 94.00 115 PRO A CA 1
ATOM 909 C C . PRO A 1 115 ? 1.573 -5.250 2.486 1.00 94.00 115 PRO A C 1
ATOM 911 O O . PRO A 1 115 ? 2.202 -4.928 3.491 1.00 94.00 115 PRO A O 1
ATOM 914 N N . GLU A 1 116 ? 2.048 -5.069 1.248 1.00 94.19 116 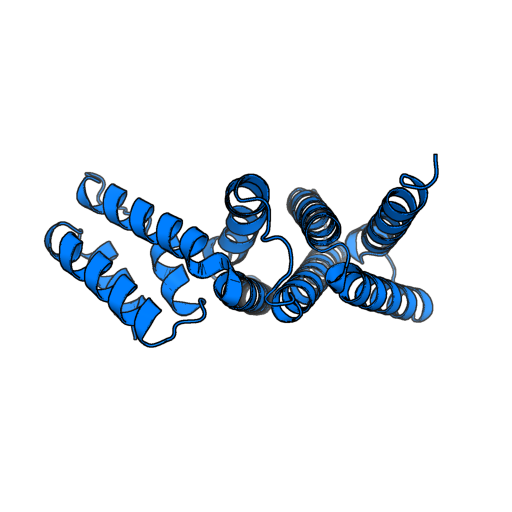GLU A N 1
ATOM 915 C CA . GLU A 1 116 ? 3.380 -4.501 0.987 1.00 94.19 116 GLU A CA 1
ATOM 916 C C . GLU A 1 116 ? 3.465 -3.046 1.468 1.00 94.19 116 GLU A C 1
ATOM 918 O O . GLU A 1 116 ? 4.428 -2.662 2.125 1.00 94.19 116 GLU A O 1
ATOM 923 N N . ILE A 1 117 ? 2.431 -2.235 1.224 1.00 95.69 117 ILE A N 1
ATOM 924 C CA . ILE A 1 117 ? 2.399 -0.843 1.702 1.00 95.69 117 ILE A CA 1
ATOM 925 C C . ILE A 1 117 ? 2.351 -0.779 3.232 1.00 95.69 117 ILE A C 1
ATOM 927 O O . ILE A 1 117 ? 3.077 0.004 3.842 1.00 95.69 117 ILE A O 1
ATOM 931 N N . CYS A 1 118 ? 1.553 -1.639 3.869 1.00 93.50 118 CYS A N 1
ATOM 932 C CA . CYS A 1 118 ? 1.500 -1.735 5.328 1.00 93.50 118 CYS A CA 1
ATOM 933 C C . CYS A 1 118 ? 2.856 -2.142 5.920 1.00 93.50 118 CYS A C 1
ATOM 935 O O . CYS A 1 118 ? 3.245 -1.609 6.954 1.00 93.50 118 CYS A O 1
ATOM 937 N N . HIS A 1 119 ? 3.606 -3.032 5.263 1.00 91.81 119 HIS A N 1
ATOM 938 C CA . HIS A 1 119 ? 4.947 -3.417 5.705 1.00 91.81 119 HIS A CA 1
ATOM 939 C C . HIS A 1 119 ? 5.876 -2.200 5.839 1.00 91.81 119 HIS A C 1
ATOM 941 O O . HIS A 1 119 ? 6.492 -2.014 6.888 1.00 91.81 119 HIS A O 1
ATOM 947 N N . PHE A 1 120 ? 5.897 -1.304 4.847 1.00 92.31 120 PHE A N 1
ATOM 948 C CA . PHE A 1 120 ? 6.683 -0.066 4.928 1.00 92.31 120 PHE A CA 1
ATOM 949 C C . PHE A 1 120 ? 6.221 0.882 6.041 1.00 92.31 120 PHE A C 1
ATOM 951 O O . PHE A 1 120 ? 7.041 1.575 6.642 1.00 92.31 120 PHE A O 1
ATOM 958 N N . ILE A 1 121 ? 4.922 0.913 6.342 1.00 91.62 121 ILE A N 1
ATOM 959 C CA . ILE A 1 121 ? 4.378 1.755 7.414 1.00 91.62 121 ILE A CA 1
ATOM 960 C C . ILE A 1 121 ? 4.712 1.169 8.795 1.00 91.62 121 ILE A C 1
ATOM 962 O O . ILE A 1 121 ? 4.964 1.924 9.733 1.00 91.62 121 ILE A O 1
ATOM 966 N N . HIS A 1 122 ? 4.736 -0.156 8.942 1.00 87.44 122 HIS A N 1
ATOM 967 C CA . HIS A 1 122 ? 4.830 -0.815 10.248 1.00 87.44 122 HIS A CA 1
ATOM 968 C C . HIS A 1 122 ? 6.256 -1.213 10.642 1.00 87.44 122 HIS A C 1
ATOM 970 O O . HIS A 1 122 ? 6.635 -1.059 11.799 1.00 87.44 122 HIS A O 1
ATOM 976 N N . THR A 1 123 ? 7.058 -1.724 9.707 1.00 75.81 123 THR A N 1
ATOM 977 C CA . THR A 1 123 ? 8.306 -2.436 10.032 1.00 75.81 123 THR A CA 1
ATOM 978 C C . THR A 1 123 ? 9.494 -1.514 10.319 1.00 75.81 123 THR A C 1
ATOM 980 O O . THR A 1 123 ? 10.465 -1.943 10.936 1.00 75.81 123 THR A O 1
ATOM 983 N N . TYR A 1 124 ? 9.428 -0.234 9.954 1.00 63.00 124 TYR A N 1
ATOM 984 C CA . TYR A 1 124 ? 10.576 0.664 10.071 1.00 63.00 124 TYR A CA 1
ATOM 985 C C . TYR A 1 124 ? 10.396 1.679 11.207 1.00 63.00 124 TYR A C 1
ATOM 987 O O . TYR A 1 124 ? 9.862 2.773 11.005 1.00 63.00 124 TYR A O 1
ATOM 995 N N . ARG A 1 125 ? 10.868 1.328 12.413 1.00 52.28 125 ARG A N 1
ATOM 996 C CA . ARG A 1 125 ? 11.075 2.277 13.520 1.00 52.28 125 ARG A CA 1
ATOM 997 C C . ARG A 1 125 ? 12.507 2.195 14.067 1.00 52.28 125 ARG A C 1
ATOM 999 O O . ARG A 1 125 ? 12.957 1.132 14.464 1.00 52.28 125 ARG A O 1
ATOM 1006 N N . GLU A 1 126 ? 13.137 3.374 14.061 1.00 51.88 126 GLU A N 1
ATOM 1007 C CA . GLU A 1 126 ? 14.394 3.819 14.691 1.00 51.88 126 GLU A CA 1
ATOM 1008 C C . GLU A 1 126 ? 15.708 3.116 14.278 1.00 51.88 126 GLU A C 1
ATOM 1010 O O . GLU A 1 126 ? 15.901 1.922 14.461 1.00 51.88 126 GLU A O 1
ATOM 1015 N N . GLY A 1 127 ? 16.646 3.901 13.719 1.00 58.06 127 GLY A N 1
ATOM 1016 C CA . GLY A 1 127 ? 18.035 3.487 13.443 1.00 58.06 127 GLY A CA 1
ATOM 1017 C C . GLY A 1 127 ? 18.466 3.449 11.969 1.00 58.06 127 GLY A C 1
ATOM 1018 O O . GLY A 1 127 ? 19.661 3.425 11.696 1.00 58.06 127 GLY A O 1
ATOM 1019 N N . ASN A 1 128 ? 17.532 3.495 11.010 1.00 70.88 128 ASN A N 1
ATOM 1020 C CA . ASN A 1 128 ? 17.837 3.483 9.572 1.00 70.88 128 ASN A CA 1
ATOM 1021 C C . ASN A 1 128 ? 17.574 4.853 8.922 1.00 70.88 128 ASN A C 1
ATOM 1023 O O . ASN A 1 128 ? 16.463 5.376 9.003 1.00 70.88 128 ASN A O 1
ATOM 1027 N N . GLN A 1 129 ? 18.579 5.404 8.234 1.00 81.81 129 GLN A N 1
ATOM 1028 C CA . GLN A 1 129 ? 18.521 6.729 7.602 1.00 81.81 129 GLN A CA 1
ATOM 1029 C C . GLN A 1 129 ? 17.432 6.878 6.520 1.00 81.81 129 GLN A C 1
ATOM 1031 O O . GLN A 1 129 ? 16.936 7.983 6.321 1.00 81.81 129 GLN A O 1
ATOM 1036 N N . TYR A 1 130 ? 17.015 5.789 5.859 1.00 85.00 130 TYR A N 1
ATOM 1037 C CA . TYR A 1 130 ? 15.995 5.818 4.795 1.00 85.00 130 TYR A CA 1
ATOM 1038 C C . TYR A 1 130 ? 14.579 5.467 5.277 1.00 85.00 130 TYR A C 1
ATOM 1040 O O . TYR A 1 130 ? 13.615 5.599 4.522 1.00 85.00 130 TYR A O 1
ATOM 1048 N N . ALA A 1 131 ? 14.422 5.042 6.535 1.00 86.44 131 ALA A N 1
ATOM 1049 C CA . ALA A 1 131 ? 13.141 4.577 7.073 1.00 86.44 131 ALA A CA 1
ATOM 1050 C C . ALA A 1 131 ? 12.033 5.639 6.991 1.00 86.44 131 ALA A C 1
ATOM 1052 O O . ALA A 1 131 ? 10.907 5.340 6.596 1.00 86.44 131 ALA A O 1
ATOM 1053 N N . ALA A 1 132 ? 12.353 6.885 7.349 1.00 89.56 132 ALA A N 1
ATOM 1054 C CA . ALA A 1 132 ? 11.387 7.980 7.333 1.00 89.56 132 ALA A CA 1
ATOM 1055 C C . ALA A 1 132 ? 10.916 8.308 5.908 1.00 89.56 132 ALA A C 1
ATOM 1057 O O . ALA A 1 132 ? 9.727 8.530 5.685 1.00 89.56 132 ALA A O 1
ATOM 1058 N N . GLU A 1 133 ? 11.836 8.295 4.941 1.00 92.81 133 GLU A N 1
ATOM 1059 C CA . GLU A 1 133 ? 11.537 8.589 3.539 1.00 92.81 133 GLU A CA 1
ATOM 1060 C C . GLU A 1 133 ? 10.686 7.482 2.906 1.00 92.81 133 GLU A C 1
ATOM 1062 O O . GLU A 1 133 ? 9.670 7.773 2.276 1.00 92.81 133 GLU A O 1
ATOM 1067 N N . LEU A 1 134 ? 11.021 6.212 3.157 1.00 93.81 134 LEU A N 1
ATOM 1068 C CA . LEU A 1 134 ? 10.209 5.075 2.717 1.00 93.81 134 LEU A CA 1
ATOM 1069 C C . LEU A 1 134 ? 8.806 5.099 3.318 1.00 93.81 134 LEU A C 1
ATOM 1071 O O . LEU A 1 134 ? 7.832 4.892 2.597 1.00 93.81 134 LEU A O 1
ATOM 1075 N N . ARG A 1 135 ? 8.684 5.383 4.622 1.00 93.19 135 ARG A N 1
ATOM 1076 C CA . ARG A 1 135 ? 7.378 5.509 5.284 1.00 93.19 135 ARG A CA 1
ATOM 1077 C C . ARG A 1 135 ? 6.565 6.651 4.680 1.00 93.19 135 ARG A C 1
ATOM 1079 O O . ARG A 1 135 ? 5.372 6.479 4.447 1.00 93.19 135 ARG A O 1
ATOM 1086 N N . SER A 1 136 ? 7.206 7.787 4.406 1.00 94.56 136 SER A N 1
ATOM 1087 C CA . SER A 1 136 ? 6.573 8.927 3.738 1.00 94.56 136 SER A CA 1
ATOM 1088 C C . SER A 1 136 ? 6.059 8.532 2.351 1.00 94.56 136 SER A C 1
ATOM 1090 O O . SER A 1 136 ? 4.870 8.677 2.068 1.00 94.56 136 SER A O 1
ATOM 1092 N N . SER A 1 137 ? 6.905 7.912 1.526 1.00 96.69 137 SER A N 1
ATOM 1093 C CA . SER A 1 137 ? 6.524 7.462 0.185 1.00 96.69 137 SER A CA 1
ATOM 1094 C C . SER A 1 137 ? 5.404 6.409 0.215 1.00 96.69 137 SER A C 1
ATOM 1096 O O . SER A 1 137 ? 4.403 6.540 -0.486 1.00 96.69 137 SER A O 1
ATOM 1098 N N . ALA A 1 138 ? 5.482 5.415 1.104 1.00 96.69 138 ALA A N 1
ATOM 1099 C CA . ALA A 1 138 ? 4.422 4.423 1.288 1.00 96.69 138 ALA A CA 1
ATOM 1100 C C . ALA A 1 138 ? 3.102 5.050 1.770 1.00 96.69 138 ALA A C 1
ATOM 1102 O O . ALA A 1 138 ? 2.024 4.620 1.353 1.00 96.69 138 ALA A O 1
ATOM 1103 N N . SER A 1 139 ? 3.165 6.091 2.606 1.00 96.50 139 SER A N 1
ATOM 1104 C CA . SER A 1 139 ? 1.972 6.830 3.023 1.00 96.50 139 SER A CA 1
ATOM 1105 C C . SER A 1 139 ? 1.322 7.595 1.864 1.00 96.50 139 SER A C 1
ATOM 1107 O O . SER A 1 139 ? 0.097 7.582 1.763 1.00 96.50 139 SER A O 1
ATOM 1109 N N . GLY A 1 140 ? 2.106 8.155 0.935 1.00 97.88 140 GLY A N 1
ATOM 1110 C CA . GLY A 1 140 ? 1.603 8.766 -0.304 1.00 97.88 140 GLY A CA 1
ATOM 1111 C C . GLY A 1 140 ? 0.899 7.755 -1.215 1.00 97.88 140 GLY A C 1
ATOM 1112 O O . GLY A 1 140 ? -0.202 8.012 -1.720 1.00 97.88 140 GLY A O 1
ATOM 1113 N N . VAL A 1 141 ? 1.465 6.548 -1.338 1.00 97.56 141 VAL A N 1
ATOM 1114 C CA . VAL A 1 141 ? 0.818 5.422 -2.034 1.00 97.56 141 VAL A CA 1
ATOM 1115 C C . VAL A 1 141 ? -0.508 5.055 -1.362 1.00 97.56 141 VAL A C 1
ATOM 1117 O O . VAL A 1 141 ? -1.525 4.935 -2.049 1.00 97.56 141 VAL A O 1
ATOM 1120 N N . LEU A 1 142 ? -0.531 4.903 -0.033 1.00 97.06 142 LEU A N 1
ATOM 1121 C CA . LEU A 1 142 ? -1.742 4.561 0.721 1.00 97.06 142 LEU A CA 1
ATOM 1122 C C . LEU A 1 142 ? -2.825 5.641 0.600 1.00 97.06 142 LEU A C 1
ATOM 1124 O O . LEU A 1 142 ? -4.001 5.319 0.391 1.00 97.06 142 LEU A O 1
ATOM 1128 N N . PHE A 1 143 ? -2.433 6.912 0.670 1.00 97.12 143 PHE A N 1
ATOM 1129 C CA . PHE A 1 143 ? -3.323 8.047 0.468 1.00 97.12 143 PHE A CA 1
ATOM 1130 C C . PHE A 1 143 ? -3.976 7.967 -0.913 1.00 97.12 143 PHE A C 1
ATOM 1132 O O . PHE A 1 143 ? -5.205 7.877 -1.013 1.00 97.12 143 PHE A O 1
ATOM 1139 N N . SER A 1 144 ? -3.163 7.885 -1.968 1.00 95.44 144 SER A N 1
ATOM 1140 C CA . SER A 1 144 ? -3.627 7.802 -3.357 1.00 95.44 144 SER A CA 1
ATOM 1141 C C . SER A 1 144 ? -4.515 6.579 -3.599 1.00 95.44 144 SER A C 1
ATOM 1143 O O . SER A 1 144 ? -5.568 6.679 -4.232 1.00 95.44 144 SER A O 1
ATOM 1145 N N . LEU A 1 145 ? -4.160 5.429 -3.022 1.00 93.81 145 LEU A N 1
ATOM 1146 C CA . LEU A 1 145 ? -4.953 4.202 -3.082 1.00 93.81 145 LEU A CA 1
ATOM 1147 C C . LEU A 1 145 ? -6.349 4.391 -2.477 1.00 93.81 145 LEU A C 1
ATOM 1149 O O . LEU A 1 145 ? -7.359 3.989 -3.068 1.00 93.81 145 LEU A O 1
ATOM 1153 N N . SER A 1 146 ? -6.412 5.011 -1.299 1.00 93.81 146 SER A N 1
ATOM 1154 C CA . SER A 1 146 ? -7.645 5.200 -0.532 1.00 93.81 146 SER A CA 1
ATOM 1155 C C . SER A 1 146 ? -8.611 6.218 -1.154 1.00 93.81 146 SER A C 1
ATOM 1157 O O . SER A 1 146 ? -9.800 6.219 -0.818 1.00 93.81 146 SER A O 1
ATOM 1159 N N . CYS A 1 147 ? -8.148 7.047 -2.098 1.00 92.00 147 CYS A N 1
ATOM 1160 C CA . CYS A 1 147 ? -9.016 7.936 -2.870 1.00 92.00 147 CYS A CA 1
ATOM 1161 C C . CYS A 1 147 ? -10.125 7.151 -3.577 1.00 92.00 147 CYS A C 1
ATOM 1163 O O . CYS A 1 147 ? -11.300 7.479 -3.402 1.00 92.00 147 CYS A O 1
ATOM 1165 N N . ASN A 1 148 ? -9.756 6.076 -4.281 1.00 88.81 148 ASN A N 1
ATOM 1166 C CA . ASN A 1 148 ? -10.682 5.247 -5.059 1.00 88.81 148 ASN A CA 1
ATOM 1167 C C . ASN A 1 148 ? -11.027 3.913 -4.379 1.00 88.81 148 ASN A C 1
ATOM 1169 O O . ASN A 1 148 ? -12.054 3.312 -4.690 1.00 88.81 148 ASN A O 1
ATOM 1173 N N . ASN A 1 149 ? -10.201 3.457 -3.431 1.00 90.50 149 ASN A N 1
ATOM 1174 C CA . ASN A 1 149 ? -10.321 2.136 -2.809 1.00 90.50 149 ASN A CA 1
ATOM 1175 C C . ASN A 1 149 ? -10.458 2.207 -1.280 1.00 90.50 149 ASN A C 1
ATOM 1177 O O . ASN A 1 149 ? -10.013 1.310 -0.564 1.00 90.50 149 ASN A O 1
ATOM 1181 N N . PHE A 1 150 ? -11.104 3.263 -0.769 1.00 92.94 150 PHE A N 1
ATOM 1182 C CA . PHE A 1 150 ? -11.324 3.475 0.667 1.00 92.94 150 PHE A CA 1
ATOM 1183 C C . PHE A 1 150 ? -11.868 2.235 1.384 1.00 92.94 150 PHE A C 1
ATOM 1185 O O . PHE A 1 150 ? -11.386 1.899 2.458 1.00 92.94 150 PHE A O 1
ATOM 1192 N N . ASN A 1 151 ? -12.843 1.535 0.790 1.00 92.44 151 ASN A N 1
ATOM 1193 C CA . ASN A 1 151 ? -13.479 0.384 1.434 1.00 92.44 151 ASN A CA 1
ATOM 1194 C C . ASN A 1 151 ? -12.486 -0.736 1.764 1.00 92.44 151 ASN A C 1
ATOM 1196 O O . ASN A 1 151 ? -12.612 -1.328 2.823 1.00 92.44 151 ASN A O 1
ATOM 1200 N N . ALA A 1 152 ? -11.482 -0.992 0.922 1.00 92.12 152 ALA A N 1
ATOM 1201 C CA . ALA A 1 152 ? -10.494 -2.032 1.198 1.00 92.12 152 ALA A CA 1
ATOM 1202 C C . ALA A 1 152 ? -9.628 -1.689 2.420 1.00 92.12 152 ALA A C 1
ATOM 1204 O O . ALA A 1 152 ? -9.407 -2.534 3.288 1.00 92.12 152 ALA A O 1
ATOM 1205 N N . VAL A 1 153 ? -9.182 -0.431 2.518 1.00 94.81 153 VAL A N 1
ATOM 1206 C CA . VAL A 1 153 ? -8.391 0.033 3.667 1.00 94.81 153 VAL A CA 1
ATOM 1207 C C . VAL A 1 153 ? -9.261 0.107 4.924 1.00 94.81 153 VAL A C 1
ATOM 1209 O O . VAL A 1 153 ? -8.857 -0.362 5.985 1.00 94.81 153 VAL A O 1
ATOM 1212 N N . PHE A 1 154 ? -10.491 0.609 4.796 1.00 95.62 154 PHE A N 1
ATOM 1213 C CA . PHE A 1 154 ? -11.475 0.641 5.876 1.00 95.62 154 PHE A CA 1
ATOM 1214 C C . PHE A 1 154 ? -11.786 -0.761 6.408 1.00 95.62 154 PHE A C 1
ATOM 1216 O O . PHE A 1 154 ? -11.790 -0.953 7.618 1.00 95.62 154 PHE A O 1
ATOM 1223 N N . SER A 1 155 ? -12.005 -1.746 5.533 1.00 94.88 155 SER A N 1
ATOM 1224 C CA . SER A 1 155 ? -12.252 -3.133 5.935 1.00 94.88 155 SER A CA 1
ATOM 1225 C C . SER A 1 155 ? -11.071 -3.712 6.703 1.00 94.88 155 SER A C 1
ATOM 1227 O O . SER A 1 155 ? -11.280 -4.350 7.727 1.00 94.88 155 SER A O 1
ATOM 1229 N N . ARG A 1 156 ? -9.832 -3.432 6.282 1.00 95.06 156 ARG A N 1
ATOM 1230 C CA . ARG A 1 156 ? -8.634 -3.849 7.025 1.00 95.06 156 ARG A CA 1
ATOM 1231 C C . ARG A 1 156 ? -8.597 -3.254 8.439 1.00 95.06 156 ARG A C 1
ATOM 1233 O O . ARG A 1 156 ? -8.405 -3.993 9.402 1.00 95.06 156 ARG A O 1
ATOM 1240 N N . ILE A 1 157 ? -8.851 -1.950 8.571 1.00 95.94 157 ILE A N 1
ATOM 1241 C CA . ILE A 1 157 ? -8.925 -1.255 9.869 1.00 95.94 157 ILE A CA 1
ATOM 1242 C C . ILE A 1 157 ? -10.061 -1.830 10.733 1.00 95.94 157 ILE A C 1
ATOM 1244 O O . ILE A 1 157 ? -9.865 -2.130 11.908 1.00 95.94 157 ILE A O 1
ATOM 1248 N N . SER A 1 158 ? -11.252 -2.007 10.157 1.00 96.12 158 SER A N 1
ATOM 1249 C CA . SER A 1 158 ? -12.445 -2.520 10.843 1.00 96.12 158 SER A CA 1
ATOM 1250 C C . SER A 1 158 ? -12.247 -3.949 11.360 1.00 96.12 158 SER A C 1
ATOM 1252 O O . SER A 1 158 ? -12.610 -4.231 12.509 1.00 96.12 158 SER A O 1
ATOM 1254 N N . THR A 1 159 ? -11.629 -4.821 10.554 1.00 95.38 159 THR A N 1
ATOM 1255 C CA . THR A 1 159 ? -11.254 -6.184 10.952 1.00 95.38 159 THR A CA 1
ATOM 1256 C C . THR A 1 159 ? -10.272 -6.150 12.113 1.00 95.38 159 THR A C 1
ATOM 1258 O O . THR A 1 159 ? -10.537 -6.786 13.132 1.00 95.38 159 THR A O 1
ATOM 1261 N N . ARG A 1 160 ? -9.211 -5.334 12.033 1.00 95.44 160 ARG A N 1
ATOM 1262 C CA . ARG A 1 160 ? -8.259 -5.204 13.143 1.00 95.44 160 ARG A CA 1
ATOM 1263 C C . ARG A 1 160 ? -8.934 -4.718 14.423 1.00 95.44 160 ARG A C 1
ATOM 1265 O O . ARG A 1 160 ? -8.697 -5.265 15.496 1.00 95.44 160 ARG A O 1
ATOM 1272 N N . LEU A 1 161 ? -9.796 -3.705 14.328 1.00 95.69 161 LEU A N 1
ATOM 1273 C CA . LEU A 1 161 ? -10.561 -3.215 15.476 1.00 95.69 161 LEU A CA 1
ATOM 1274 C C . LEU A 1 161 ? -11.416 -4.328 16.082 1.00 95.69 161 LEU A C 1
ATOM 1276 O O . LEU A 1 161 ? -11.476 -4.437 17.301 1.00 95.69 161 LEU A O 1
ATOM 1280 N N . GLN A 1 162 ? -12.053 -5.157 15.251 1.00 95.56 162 GLN A N 1
ATOM 1281 C CA . GLN A 1 162 ? -12.862 -6.279 15.719 1.00 95.56 162 GLN A CA 1
ATOM 1282 C C . GLN A 1 162 ? -12.015 -7.326 16.450 1.00 95.56 162 GLN A C 1
ATOM 1284 O O . GLN A 1 162 ? -12.375 -7.718 17.559 1.00 95.56 162 GLN A O 1
ATOM 1289 N N . GLU A 1 163 ? -10.888 -7.744 15.877 1.00 94.88 163 GLU A N 1
ATOM 1290 C CA . GLU A 1 163 ? -9.953 -8.694 16.500 1.00 94.88 163 GLU A CA 1
ATOM 1291 C C . GLU A 1 163 ? -9.481 -8.197 17.873 1.00 94.88 163 GLU A C 1
ATOM 1293 O O . GLU A 1 163 ? -9.464 -8.945 18.849 1.00 94.88 163 GLU A O 1
ATOM 1298 N N . LEU A 1 164 ? -9.195 -6.900 17.986 1.00 94.62 164 LEU A N 1
ATOM 1299 C CA . LEU A 1 164 ? -8.746 -6.275 19.228 1.00 94.62 164 LEU A CA 1
ATOM 1300 C C . LEU A 1 164 ? -9.825 -6.196 20.318 1.00 94.62 164 LEU A C 1
ATOM 1302 O O . LEU A 1 164 ? -9.468 -6.107 21.491 1.00 94.62 164 LEU A O 1
ATOM 1306 N N . THR A 1 165 ? -11.118 -6.256 19.975 1.00 93.75 165 THR A N 1
ATOM 1307 C CA . THR A 1 165 ? -12.195 -6.322 20.989 1.00 93.75 165 THR A CA 1
ATOM 1308 C C . THR A 1 165 ? -12.262 -7.665 21.714 1.00 93.75 165 THR A C 1
ATOM 1310 O O . THR A 1 165 ? -12.772 -7.731 22.829 1.00 93.75 165 THR A O 1
ATOM 1313 N N . VAL A 1 166 ? -11.759 -8.732 21.089 1.00 93.00 166 VAL A N 1
ATOM 1314 C CA . VAL A 1 166 ? -11.768 -10.098 21.641 1.00 93.00 166 VAL A CA 1
ATOM 1315 C C . VAL A 1 166 ? -10.367 -10.592 22.009 1.00 93.00 166 VAL A C 1
ATOM 1317 O O . VAL A 1 166 ? -10.217 -11.706 22.507 1.00 93.00 166 VAL A O 1
ATOM 1320 N N . CYS A 1 167 ? -9.335 -9.775 21.777 1.00 88.50 167 CYS A N 1
ATOM 1321 C CA . CYS A 1 167 ? -7.951 -10.127 22.059 1.00 88.50 167 CYS A CA 1
ATOM 1322 C C . CYS A 1 167 ? -7.688 -10.175 23.570 1.00 88.50 167 CYS A C 1
ATOM 1324 O O . CYS A 1 167 ? -7.862 -9.189 24.292 1.00 88.50 167 CYS A O 1
ATOM 1326 N N . LEU A 1 168 ? -7.237 -11.337 24.042 1.00 83.50 168 LEU A N 1
ATOM 1327 C CA . LEU A 1 168 ? -6.936 -11.575 25.453 1.00 83.50 168 LEU A CA 1
ATOM 1328 C C . LEU A 1 168 ? -5.498 -11.190 25.823 1.00 83.50 168 LEU A C 1
ATOM 1330 O O . LEU A 1 168 ? -5.233 -10.932 26.994 1.00 83.50 168 LEU A O 1
ATOM 1334 N N . GLU A 1 169 ? -4.596 -11.071 24.848 1.00 84.88 169 GLU A N 1
ATOM 1335 C CA . GLU A 1 169 ? -3.185 -10.732 25.066 1.00 84.88 169 GLU A CA 1
ATOM 1336 C C . GLU A 1 169 ? -2.998 -9.267 25.473 1.00 84.88 169 GLU A C 1
ATOM 1338 O O . GLU A 1 169 ? -3.731 -8.380 25.028 1.00 84.88 169 GLU A O 1
ATOM 1343 N N . ASP A 1 170 ? -2.038 -8.988 26.354 1.00 72.44 170 ASP A N 1
ATOM 1344 C CA . ASP A 1 170 ? -1.769 -7.621 26.828 1.00 72.44 170 ASP A CA 1
ATOM 1345 C C . ASP A 1 170 ? -0.914 -6.807 25.848 1.00 72.44 170 ASP A C 1
ATOM 1347 O O . ASP A 1 170 ? -1.068 -5.586 25.758 1.00 72.44 170 ASP A O 1
ATOM 1351 N N . ALA A 1 171 ? -0.073 -7.479 25.059 1.00 77.88 171 ALA A N 1
ATOM 1352 C CA . ALA A 1 171 ? 0.675 -6.880 23.961 1.00 77.88 171 ALA A CA 1
ATOM 1353 C C . ALA A 1 171 ? -0.170 -6.901 22.678 1.00 77.88 171 ALA A C 1
ATOM 1355 O O . ALA A 1 171 ? -0.083 -7.820 21.871 1.00 77.88 171 ALA A O 1
ATOM 1356 N N . VAL A 1 172 ? -1.019 -5.887 22.499 1.00 82.56 172 VAL A N 1
ATOM 1357 C CA . VAL A 1 172 ? -1.896 -5.794 21.323 1.00 82.56 172 VAL A CA 1
ATOM 1358 C C . VAL A 1 172 ? -1.208 -5.121 20.133 1.00 82.56 172 VAL A C 1
ATOM 1360 O O . VAL A 1 172 ? -0.707 -4.002 20.238 1.00 82.56 172 VAL A O 1
ATOM 1363 N N . ASP A 1 173 ? -1.240 -5.780 18.975 1.00 88.25 173 ASP A N 1
ATOM 1364 C CA . ASP A 1 173 ? -0.796 -5.204 17.705 1.00 88.25 173 ASP A CA 1
ATOM 1365 C C . ASP A 1 173 ? -1.852 -4.228 17.152 1.00 88.25 173 ASP A C 1
ATOM 1367 O O . ASP A 1 173 ? -2.916 -4.629 16.671 1.00 88.25 173 ASP A O 1
ATOM 1371 N N . VAL A 1 174 ? -1.529 -2.934 17.217 1.00 90.81 174 VAL A N 1
ATOM 1372 C CA . VAL A 1 174 ? -2.389 -1.816 16.799 1.00 90.81 174 VAL A CA 1
ATOM 1373 C C . VAL A 1 174 ? -1.968 -1.192 15.467 1.00 90.81 174 VAL A C 1
ATOM 1375 O O . VAL A 1 174 ? -2.493 -0.140 15.105 1.00 90.81 174 VAL A O 1
ATOM 1378 N N . HIS A 1 175 ? -1.035 -1.802 14.734 1.00 91.62 175 HIS A N 1
ATOM 1379 C CA . HIS A 1 175 ? -0.421 -1.188 13.556 1.00 91.62 175 HIS A CA 1
ATOM 1380 C C . HIS A 1 175 ? -1.441 -0.814 12.470 1.00 91.62 175 HIS A C 1
ATOM 1382 O O . HIS A 1 175 ? -1.446 0.323 12.005 1.00 91.62 175 HIS A O 1
ATOM 1388 N N . ASP A 1 176 ? -2.378 -1.712 12.135 1.00 93.94 176 ASP A N 1
ATOM 1389 C CA . ASP A 1 176 ? -3.390 -1.420 11.107 1.00 93.94 176 ASP A CA 1
ATOM 1390 C C . ASP A 1 176 ? -4.346 -0.269 11.514 1.00 93.94 176 ASP A C 1
ATOM 1392 O O . ASP A 1 176 ? -5.003 0.300 10.645 1.00 93.94 176 ASP A O 1
ATOM 1396 N N . ILE A 1 177 ? -4.425 0.122 12.798 1.00 94.38 177 ILE A N 1
ATOM 1397 C CA . ILE A 1 177 ? -5.193 1.309 13.232 1.00 94.38 177 ILE A CA 1
ATOM 1398 C C . ILE A 1 177 ? -4.489 2.599 12.783 1.00 94.38 177 ILE A C 1
ATOM 1400 O O . ILE A 1 177 ? -5.162 3.548 12.373 1.00 94.38 177 ILE A O 1
ATOM 1404 N N . GLU A 1 178 ? -3.150 2.625 12.779 1.00 92.25 178 GLU A N 1
ATOM 1405 C CA . GLU A 1 178 ? -2.362 3.798 12.368 1.00 92.25 178 GLU A CA 1
ATOM 1406 C C . GLU A 1 178 ? -2.613 4.186 10.903 1.00 92.25 178 GLU A C 1
ATOM 1408 O O . GLU A 1 178 ? -2.383 5.336 10.525 1.00 92.25 178 GLU A O 1
ATOM 1413 N N . LEU A 1 179 ? -3.139 3.267 10.081 1.00 95.19 179 LEU A N 1
ATOM 1414 C CA . LEU A 1 179 ? -3.494 3.525 8.683 1.00 95.19 179 LEU A CA 1
ATOM 1415 C C . LEU A 1 179 ? -4.487 4.685 8.530 1.00 95.19 179 LEU A C 1
ATOM 1417 O O . LEU A 1 179 ? -4.451 5.366 7.505 1.00 95.19 179 LEU A O 1
ATOM 1421 N N . ILE A 1 180 ? -5.329 4.952 9.539 1.00 95.69 180 ILE A N 1
ATOM 1422 C CA . ILE A 1 180 ? -6.277 6.081 9.536 1.00 95.69 180 ILE A CA 1
ATOM 1423 C C . ILE A 1 180 ? -5.551 7.415 9.282 1.00 95.69 180 ILE A C 1
ATOM 1425 O O . ILE A 1 180 ? -6.093 8.278 8.594 1.00 95.69 180 ILE A O 1
ATOM 1429 N N . ARG A 1 181 ? -4.302 7.556 9.746 1.00 92.81 181 ARG A N 1
ATOM 1430 C CA . ARG A 1 181 ? -3.492 8.781 9.604 1.00 92.81 181 ARG A CA 1
ATOM 1431 C C . ARG A 1 181 ? -3.038 9.066 8.177 1.00 92.81 181 ARG A C 1
ATOM 1433 O O . ARG A 1 181 ? -2.616 10.177 7.880 1.00 92.81 181 ARG A O 1
ATOM 1440 N N . TYR A 1 182 ? -3.059 8.052 7.319 1.00 95.06 182 TYR A N 1
ATOM 1441 C CA . TYR A 1 182 ? -2.414 8.086 6.007 1.00 95.06 182 TYR A CA 1
ATOM 1442 C C . TYR A 1 182 ? -3.406 7.966 4.850 1.00 95.06 182 TYR A C 1
ATOM 1444 O O . TYR A 1 182 ? -3.008 7.999 3.690 1.00 95.06 182 TYR A O 1
ATOM 1452 N N . ILE A 1 183 ? -4.697 7.807 5.139 1.00 96.19 183 ILE A N 1
ATOM 1453 C CA . ILE A 1 183 ? -5.735 7.693 4.116 1.00 96.19 183 ILE A CA 1
ATOM 1454 C C . ILE A 1 183 ? -6.386 9.042 3.811 1.00 96.19 183 ILE A C 1
ATOM 1456 O O . ILE A 1 183 ? -6.478 9.933 4.648 1.00 96.19 183 ILE A O 1
ATOM 1460 N N . ASN A 1 184 ? -6.897 9.169 2.593 1.00 94.88 184 ASN A N 1
ATOM 1461 C CA . ASN A 1 184 ? -7.706 10.291 2.158 1.00 94.88 184 ASN A CA 1
ATOM 1462 C C . ASN A 1 184 ? -9.117 10.203 2.758 1.00 94.88 184 ASN A C 1
ATOM 1464 O O . ASN A 1 184 ? -9.920 9.337 2.377 1.00 94.88 184 ASN A O 1
ATOM 1468 N N . VAL A 1 185 ? -9.430 11.130 3.663 1.00 93.12 185 VAL A N 1
ATOM 1469 C CA . VAL A 1 185 ? -10.679 11.164 4.429 1.00 93.12 185 VAL A CA 1
ATOM 1470 C C . VAL A 1 185 ? -11.460 12.443 4.125 1.00 93.12 185 VAL A C 1
ATOM 1472 O O . VAL A 1 185 ? -11.073 13.535 4.522 1.00 93.12 185 VAL A O 1
ATOM 1475 N N . ASP A 1 186 ? -12.606 12.295 3.460 1.00 93.56 186 ASP A N 1
ATOM 1476 C CA . ASP A 1 186 ? -13.643 13.331 3.402 1.00 93.56 186 ASP A CA 1
ATOM 1477 C C . ASP A 1 186 ? -14.630 13.184 4.578 1.00 93.56 186 ASP A C 1
ATOM 1479 O O . ASP A 1 186 ? -14.584 12.208 5.332 1.00 93.56 186 ASP A O 1
ATOM 1483 N N . CYS A 1 187 ? -15.572 14.120 4.730 1.00 95.19 187 CYS A N 1
ATOM 1484 C CA . CYS A 1 187 ? -16.546 14.091 5.828 1.00 95.19 187 CYS A CA 1
ATOM 1485 C C . CYS A 1 187 ? -17.365 12.789 5.892 1.00 95.19 187 CYS A C 1
ATOM 1487 O O . CYS A 1 187 ? -17.707 12.326 6.983 1.00 95.19 187 CYS A O 1
ATOM 1489 N N . SER A 1 188 ? -17.684 12.179 4.747 1.00 95.25 188 SER A N 1
ATOM 1490 C CA . SER A 1 188 ? -18.460 10.936 4.700 1.00 95.25 188 SER A CA 1
ATOM 1491 C C . SER A 1 188 ? -17.633 9.741 5.182 1.00 95.25 188 SER A C 1
ATOM 1493 O O . SER A 1 188 ? -18.115 8.928 5.977 1.00 95.25 188 SER A O 1
ATOM 1495 N N . LYS A 1 189 ? -16.363 9.672 4.771 1.00 95.75 189 LYS A N 1
ATOM 1496 C CA . LYS A 1 189 ? -15.396 8.662 5.215 1.00 95.75 189 LYS A CA 1
ATOM 1497 C C . LYS A 1 189 ? -15.073 8.826 6.699 1.00 95.75 189 LYS A C 1
ATOM 1499 O O . LYS A 1 189 ? -15.060 7.829 7.418 1.00 95.75 189 LYS A O 1
ATOM 1504 N N . LEU A 1 190 ? -14.912 10.064 7.177 1.00 95.31 190 LEU A N 1
ATOM 1505 C CA . LEU A 1 190 ? -14.688 10.363 8.593 1.00 95.31 190 LEU A CA 1
ATOM 1506 C C . LEU A 1 190 ? -15.866 9.897 9.444 1.00 95.31 190 LEU A C 1
ATOM 1508 O O . LEU A 1 190 ? -15.671 9.201 10.435 1.00 95.31 190 LEU A O 1
ATOM 1512 N N . LYS A 1 191 ? -17.099 10.217 9.031 1.00 95.94 191 LYS A N 1
ATOM 1513 C CA . LYS A 1 191 ? -18.308 9.754 9.722 1.00 95.94 191 LYS A CA 1
ATOM 1514 C C . LYS A 1 191 ? -18.326 8.230 9.850 1.00 95.94 191 LYS A C 1
ATOM 1516 O O . LYS A 1 191 ? -18.604 7.726 10.933 1.00 95.94 191 LYS A O 1
ATOM 1521 N N . ARG A 1 192 ? -18.000 7.505 8.774 1.00 96.25 192 ARG A N 1
ATOM 1522 C CA . ARG A 1 192 ? -17.924 6.034 8.790 1.00 96.25 192 ARG A CA 1
ATOM 1523 C C . ARG A 1 192 ? -16.849 5.521 9.749 1.00 96.25 192 ARG A C 1
ATOM 1525 O O . ARG A 1 192 ? -17.134 4.620 10.528 1.00 96.25 192 ARG A O 1
ATOM 1532 N N . LEU A 1 193 ? -15.647 6.103 9.725 1.00 96.06 193 LEU A N 1
ATOM 1533 C CA . LEU A 1 193 ? -14.560 5.749 10.647 1.00 96.06 193 LEU A CA 1
ATOM 1534 C C . LEU A 1 193 ? -14.954 5.981 12.108 1.00 96.06 193 LEU A C 1
ATOM 1536 O O . LEU A 1 193 ? -14.752 5.098 12.934 1.00 96.06 193 LEU A O 1
ATOM 1540 N N . LEU A 1 194 ? -15.557 7.128 12.422 1.00 95.19 194 LEU A N 1
ATOM 1541 C CA . LEU A 1 194 ? -16.008 7.453 13.777 1.00 95.19 194 LEU A CA 1
ATOM 1542 C C . LEU A 1 194 ? -17.117 6.517 14.261 1.00 95.19 194 LEU A C 1
ATOM 1544 O O . LEU A 1 194 ? -17.094 6.082 15.407 1.00 95.19 194 LEU A O 1
ATOM 1548 N N . GLN A 1 195 ? -18.082 6.183 13.403 1.00 95.44 195 GLN A N 1
ATOM 1549 C CA . GLN A 1 195 ? -19.137 5.228 13.753 1.00 95.44 195 GLN A CA 1
ATOM 1550 C C . GLN A 1 195 ? -18.554 3.851 14.089 1.00 95.44 195 GLN A C 1
ATOM 1552 O O . GLN A 1 195 ? -18.926 3.254 15.100 1.00 95.44 195 GLN A O 1
ATOM 1557 N N . GLU A 1 196 ? -17.609 3.387 13.273 1.00 94.81 196 GLU A N 1
ATOM 1558 C CA . GLU A 1 196 ? -16.938 2.103 13.453 1.00 94.81 196 GLU A CA 1
ATOM 1559 C C . GLU A 1 196 ? -16.118 2.053 14.748 1.00 94.81 196 GLU A C 1
ATOM 1561 O O . GLU A 1 196 ? -16.202 1.089 15.514 1.00 94.81 196 GLU A O 1
ATOM 1566 N N . THR A 1 197 ? -15.336 3.103 15.016 1.00 94.25 197 THR A N 1
ATOM 1567 C CA . THR A 1 197 ? -14.479 3.166 16.202 1.00 94.25 197 THR A CA 1
ATOM 1568 C C . THR A 1 197 ? -15.297 3.329 17.474 1.00 94.25 197 THR A C 1
ATOM 1570 O O . THR A 1 197 ? -15.061 2.580 18.418 1.00 94.25 197 THR A O 1
ATOM 1573 N N . VAL A 1 198 ? -16.295 4.221 17.511 1.00 94.50 198 VAL A N 1
ATOM 1574 C CA . VAL A 1 198 ? -17.136 4.465 18.700 1.00 94.50 198 VAL A CA 1
ATOM 1575 C C . VAL A 1 198 ? -17.881 3.206 19.135 1.00 94.50 198 VAL A C 1
ATOM 1577 O O . VAL A 1 198 ? -17.939 2.924 20.334 1.00 94.50 198 VAL A O 1
ATOM 1580 N N . PHE A 1 199 ? -18.410 2.427 18.187 1.00 92.69 199 PHE A N 1
ATOM 1581 C CA . PHE A 1 199 ? -19.135 1.193 18.498 1.00 92.69 199 PHE A CA 1
ATOM 1582 C C . PHE A 1 199 ? -18.252 0.168 19.228 1.00 92.69 199 PHE A C 1
ATOM 1584 O O . PHE A 1 199 ? -18.709 -0.507 20.149 1.00 92.69 199 PHE A O 1
ATOM 1591 N N . LYS A 1 200 ? -16.969 0.088 18.856 1.00 94.31 200 LYS A N 1
ATOM 1592 C CA . LYS A 1 200 ? -16.006 -0.885 19.397 1.00 94.31 200 LYS A CA 1
ATOM 1593 C C . LYS A 1 200 ? -15.178 -0.339 20.561 1.00 94.31 200 LYS A C 1
ATOM 1595 O O . LYS A 1 200 ? -14.632 -1.120 21.334 1.00 94.31 200 LYS A O 1
ATOM 1600 N N . PHE A 1 201 ? -15.110 0.982 20.731 1.00 93.88 201 PHE A N 1
ATOM 1601 C CA . PHE A 1 201 ? -14.141 1.661 21.597 1.00 93.88 201 PHE A CA 1
ATOM 1602 C C . PHE A 1 201 ? -14.128 1.152 23.043 1.00 93.88 201 PHE A C 1
ATOM 1604 O O . PHE A 1 201 ? -13.064 0.917 23.614 1.00 93.88 201 PHE A O 1
ATOM 1611 N N . LYS A 1 202 ? -15.311 0.943 23.635 1.00 93.31 202 LYS A N 1
ATOM 1612 C CA . LYS A 1 202 ? -15.434 0.469 25.024 1.00 93.31 202 LYS A CA 1
ATOM 1613 C C . LYS A 1 202 ? -14.913 -0.957 25.229 1.00 93.31 202 LYS A C 1
ATOM 1615 O O . LYS A 1 202 ? -14.529 -1.283 26.344 1.00 93.31 202 LYS A O 1
ATOM 1620 N N . ALA A 1 203 ? -14.911 -1.780 24.182 1.00 93.88 203 ALA A N 1
ATOM 1621 C CA . ALA A 1 203 ? -14.425 -3.156 24.228 1.00 93.88 203 ALA A CA 1
ATOM 1622 C C . ALA A 1 203 ? -12.917 -3.269 23.939 1.00 93.88 203 ALA A C 1
ATOM 1624 O O . ALA A 1 203 ? -12.331 -4.327 24.139 1.00 93.88 203 ALA A O 1
ATOM 1625 N N . LEU A 1 204 ? -12.274 -2.195 23.471 1.00 93.81 204 LEU A N 1
ATOM 1626 C CA . LEU A 1 204 ? -10.837 -2.180 23.208 1.00 93.81 204 LEU A CA 1
ATOM 1627 C C . LEU A 1 204 ? -10.032 -2.040 24.506 1.00 93.81 204 LEU A C 1
ATOM 1629 O O . LEU A 1 204 ? -10.384 -1.262 25.393 1.00 93.81 204 LEU A O 1
ATOM 1633 N N . LYS A 1 205 ? -8.880 -2.714 24.575 1.00 92.31 205 LYS A N 1
ATOM 1634 C CA . LYS A 1 205 ? -7.873 -2.469 25.619 1.00 92.31 205 LYS A CA 1
ATOM 1635 C C . LYS A 1 205 ? -7.245 -1.076 25.470 1.00 92.31 205 LYS A C 1
ATOM 1637 O O . LYS A 1 205 ? -7.206 -0.502 24.379 1.00 92.31 205 LYS A O 1
ATOM 1642 N N . LYS A 1 206 ? -6.676 -0.556 26.564 1.00 92.56 206 LYS A N 1
ATOM 1643 C CA . LYS A 1 206 ? -6.082 0.793 26.638 1.00 92.56 206 LYS A CA 1
ATOM 1644 C C . LYS A 1 206 ? -5.105 1.127 25.490 1.00 92.56 206 LYS A C 1
ATOM 1646 O O . LYS A 1 206 ? -5.236 2.220 24.944 1.00 92.56 206 LYS A O 1
ATOM 1651 N N . PRO A 1 207 ? -4.173 0.248 25.062 1.00 92.00 207 PRO A N 1
ATOM 1652 C CA . PRO A 1 207 ? -3.263 0.586 23.961 1.00 92.00 207 PRO A CA 1
ATOM 1653 C C . PRO A 1 207 ? -3.990 0.789 22.622 1.00 92.00 207 PRO A C 1
ATOM 1655 O O . PRO A 1 207 ? -3.678 1.719 21.883 1.00 92.00 207 PRO A O 1
ATOM 1658 N N . ALA A 1 208 ? -5.010 -0.026 22.338 1.00 93.31 208 ALA A N 1
ATOM 1659 C CA . ALA A 1 208 ? -5.831 0.111 21.138 1.00 93.31 208 ALA A CA 1
ATOM 1660 C C . ALA A 1 208 ? -6.706 1.373 21.182 1.00 93.31 208 ALA A C 1
ATOM 1662 O O . ALA A 1 208 ? -6.790 2.089 20.187 1.00 93.31 208 ALA A O 1
ATOM 1663 N N . GLN A 1 209 ? -7.286 1.701 22.342 1.00 94.31 209 GLN A N 1
ATOM 1664 C CA . GLN A 1 209 ? -8.014 2.961 22.541 1.00 94.31 209 GLN A CA 1
ATOM 1665 C C . GLN A 1 209 ? -7.128 4.181 22.263 1.00 94.31 209 GLN A C 1
ATOM 1667 O O . GLN A 1 209 ? -7.537 5.088 21.538 1.00 94.31 209 GLN A O 1
ATOM 1672 N N . LEU A 1 210 ? -5.905 4.190 22.801 1.00 94.00 210 LEU A N 1
ATOM 1673 C CA . LEU A 1 210 ? -4.941 5.262 22.558 1.00 94.00 210 LEU A CA 1
ATOM 1674 C C . LEU A 1 210 ? -4.566 5.353 21.078 1.00 94.00 210 LEU A C 1
ATOM 1676 O O . LEU A 1 210 ? -4.583 6.449 20.528 1.00 94.00 210 LEU A O 1
ATOM 1680 N N . SER A 1 211 ? -4.29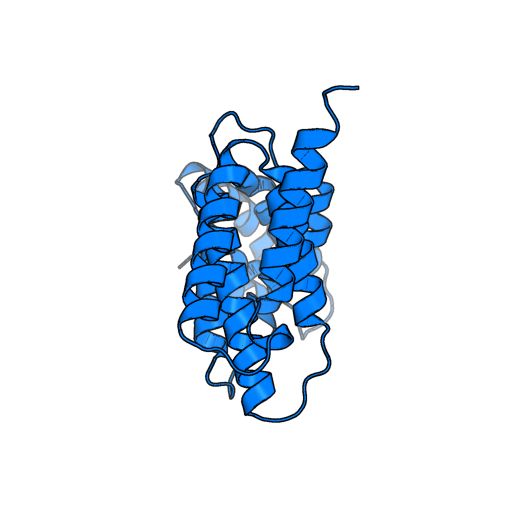2 4.224 20.420 1.00 93.38 211 SER A N 1
ATOM 1681 C CA . SER A 1 211 ? -3.974 4.207 18.986 1.00 93.38 211 SER A CA 1
ATOM 1682 C C . SER A 1 211 ? -5.106 4.790 18.133 1.00 93.38 211 SER A C 1
ATOM 1684 O O . SER A 1 211 ? -4.845 5.602 17.246 1.00 93.38 211 SER A O 1
ATOM 1686 N N . VAL A 1 212 ? -6.370 4.474 18.444 1.00 94.44 212 VAL A N 1
ATOM 1687 C CA . VAL A 1 212 ? -7.534 5.081 17.771 1.00 94.44 212 VAL A CA 1
ATOM 1688 C C . VAL A 1 212 ? -7.549 6.598 17.951 1.00 94.44 212 VAL A C 1
ATOM 1690 O O . VAL A 1 212 ? -7.701 7.318 16.968 1.00 94.44 212 VAL A O 1
ATOM 1693 N N . ILE A 1 213 ? -7.369 7.088 19.183 1.00 93.44 213 ILE A N 1
ATOM 1694 C CA . ILE A 1 213 ? -7.356 8.530 19.470 1.00 93.44 213 ILE A CA 1
ATOM 1695 C C . ILE A 1 213 ? -6.227 9.211 18.694 1.00 93.44 213 ILE A C 1
ATOM 1697 O O . ILE A 1 213 ? -6.481 10.166 17.970 1.00 93.44 213 ILE A O 1
ATOM 1701 N N . TYR A 1 214 ? -5.000 8.695 18.789 1.00 92.56 214 TYR A N 1
ATOM 1702 C CA . TYR A 1 214 ? -3.843 9.266 18.096 1.00 92.56 214 TYR A CA 1
ATOM 1703 C C . TYR A 1 214 ? -3.951 9.211 16.575 1.00 92.56 214 TYR A C 1
ATOM 1705 O O . TYR A 1 214 ? -3.300 9.998 15.897 1.00 92.56 214 TYR A O 1
ATOM 1713 N N . SER A 1 215 ? -4.728 8.274 16.035 1.00 92.12 215 SER A N 1
ATOM 1714 C CA . SER A 1 215 ? -4.867 8.130 14.590 1.00 92.12 215 SER A CA 1
ATOM 1715 C C . SER A 1 215 ? -5.952 9.025 13.989 1.00 92.12 215 SER A C 1
ATOM 1717 O O . SER A 1 215 ? -5.961 9.222 12.778 1.00 92.12 215 SER A O 1
ATOM 1719 N N . LEU A 1 216 ? -6.857 9.554 14.818 1.00 87.25 216 LEU A N 1
ATOM 1720 C CA . LEU A 1 216 ? -7.941 10.458 14.416 1.00 87.25 216 LEU A CA 1
ATOM 1721 C C . LEU A 1 216 ? -7.604 11.949 14.596 1.00 87.25 216 LEU A C 1
ATOM 1723 O O . LEU A 1 216 ? -8.372 12.787 14.125 1.00 87.25 216 LEU A O 1
ATOM 1727 N N . VAL A 1 217 ? -6.511 12.261 15.300 1.00 73.94 217 VAL A N 1
ATOM 1728 C CA . VAL A 1 217 ? -5.995 13.620 15.553 1.00 73.94 217 VAL A CA 1
ATOM 1729 C C . VAL A 1 217 ? -4.901 13.954 14.547 1.00 73.94 217 VAL A C 1
ATOM 1731 O O . VAL A 1 217 ? -4.951 15.079 14.009 1.00 73.94 217 VAL A O 1
#

Sequence (217 aa):
MAAHKPVEWVQAVINRFDEQLPVKAGQQNTHTKVSTEHNKECLINISKYKFSLVISGLTNILKNVNNMRIFGEAAEKNLYLSQLIILDTLEKCLAGQPKDSMRLDETMLVKQLLPEICHFIHTYREGNQYAAELRSSASGVLFSLSCNNFNAVFSRISTRLQELTVCLEDAVDVHDIELIRYINVDCSKLKRLLQETVFKFKALKKPAQLSVIYSLV

Foldseek 3Di:
DPPPVVLVVLVVLLVLLLCLQCLNVPDDDPVSVVVNVVSLVVLLVVCQPVVQSSLLSLLVSLVVLVPDDFDDDSSVVSSLSSLLSSLQSLLSSLLSHDPPDDQHDLCCVQVTRVVSLLCLCPVDDDDDPSSVVSNVSSLSNLASNCVNPVVSLVVQLLVLLVCQLPDPDPPRDQSSLLSLQRYDDDPVNLVVLCVSCVVSLVSGDPVNNVSNVVSND

Secondary structure (DSSP, 8-state):
--SSHHHHHHHHHHHHHHHTSHHHH-S--HHHHHHHHHHHHHHHHHHHHHHHHHHHHHHHHHHHHHT----SHHHHHHHHHHHHHHHHHHHHHHHT--TTSPPPPHHHIIIIIHHHHHHHHHS--SS-TTHHHHHHHHHHHHHHHHHHHHHHHHHHHHHH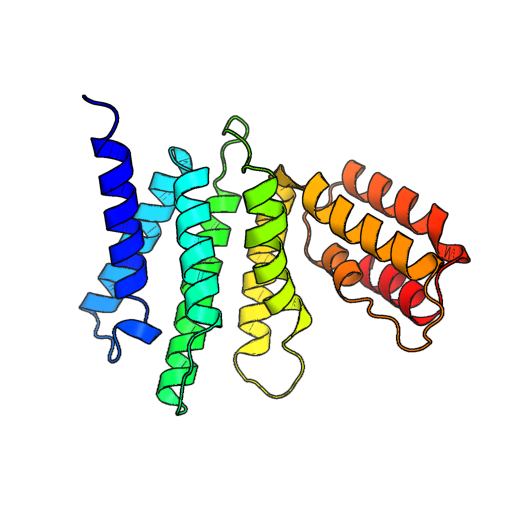HHHHHH---SS---HHHHGGGGS---HHHHHHHHHHHHHHHTTS-HHHHHHHHHHH-

pLDDT: mean 89.29, std 10.57, range [39.03, 98.25]

InterPro domains:
  IPR039360 Ras GTPase-activating protein [PTHR10194] (57-202)

Organism: Ameiurus melas (NCBI:txid219545)